Protein AF-0000000072983085 (afdb_homodimer)

Solvent-accessible surface area (backbone atoms only — not comparable to full-atom values): 19847 Å² total; per-residue (Å²): 108,73,58,55,52,55,49,52,49,50,49,48,48,63,62,63,59,64,80,66,42,64,87,65,42,64,92,56,74,28,42,63,71,56,48,40,48,57,44,31,69,60,35,35,87,72,68,44,51,78,71,50,70,68,54,53,51,49,36,33,74,73,62,67,30,71,72,56,60,93,67,23,35,45,55,69,41,50,52,51,51,45,52,46,48,61,43,47,69,52,43,54,68,70,60,49,41,49,46,50,54,57,46,37,62,96,38,59,64,60,58,42,49,33,52,50,45,50,50,46,54,49,51,45,51,49,51,47,48,53,50,51,53,48,46,54,50,25,64,73,38,72,79,45,71,63,56,56,42,49,51,44,52,51,34,47,47,48,18,35,50,27,47,55,50,39,52,50,51,46,53,44,54,51,50,50,50,51,55,57,66,70,96,107,73,60,56,51,54,49,49,50,51,49,48,50,62,62,63,60,64,78,67,41,63,88,66,42,63,91,56,72,29,43,64,71,55,49,40,47,57,45,32,68,59,36,36,86,71,69,46,50,79,71,51,72,69,54,54,51,50,35,33,72,72,61,68,30,71,72,57,60,94,66,24,34,45,53,69,42,50,51,50,49,44,54,47,47,62,43,46,66,53,42,55,69,69,58,48,42,51,46,51,53,57,45,37,63,96,36,59,64,61,56,41,49,33,50,49,47,51,50,45,52,48,51,46,51,51,52,47,50,54,50,50,52,47,46,54,51,26,67,75,40,72,76,45,72,62,57,57,42,49,51,43,52,52,34,48,46,47,19,34,50,27,46,54,51,38,53,51,52,46,52,45,54,52,52,51,51,54,58,58,68,73,102

Secondary structure (DSSP, 8-state):
-HHHHHHHHHHHHHHHS----GGGS-SS-EEHHHHHHHHHHHHGGGTS----HHHHHHHHHTTSSPPPBTTEE-HHHHHHHHHHHHHTTTS-HHHHHHHHHHHHTTS-HHHHHHHHHHHHHHHHHHHHHHHHHHHHHHHHS---HHHHHHHHHHHHHHHHHHHHHHHHHHHHHHHHHHHHH--/-HHHHHHHHHHHHHHHS----GGGS--S-EEHHHHHHHHHHHHGGGTS----HHHHHHHHHTTSSPPPBTTEE-HHHHHHHHHHHHHTTTS-HHHHHHHHHHHHTTS-HHHHHHHHHHHHHHHHHHHHHHHHHHHHHHHHS---HHHHHHHHHHHHHHHHHHHHHHHHHHHHHHHHHHHHHT-

Radius of gyration: 21.8 Å; Cα contacts (8 Å, |Δi|>4): 352; chains: 2; bounding box: 66×64×54 Å

Organism: Lacticaseibacillus paracasei (strain ATCC 334 / BCRC 17002 / CCUG 31169 / CIP 107868 / KCTC 3260 / NRRL B-441) (NCBI:txid321967)

Foldseek 3Di:
DVVLVVVLVLLVCQLVLPDDALVRDPQDWAALVRLQVVLCVRVVVNPLDGDDPVNLVVCCVVPLAPDDDVRTDHSLRSLSVNQCSNCVVQDDSVLSSLVLVVLPVVHDSSRSSNVVSVVSSVVSVVVSVVSVVVVVVCVVPPVDPVVVVVVVVVVVVCSVVVSVVSSVVSVVVVVVVVVVVVD/DVVLVVVLVLLVCQLVLQDDALVRDPQDWAALVRLQVVLCVRCVVNPLDGDDSVNLVVCCVVPLAPDDDVRTDHSLRSLSVNQCSNCVVQDDSVLSSLVLVVLPVVHDSSRSSNVVSVVSSVVSVVVSVVSVVVVVVCVVPPVDPVVVVVVVVVVVVCSVVVSVVSSVVSVVVVVVVVVVVVD

Nearest PDB structures (foldseek):
  3g6b-assembly1_B  TM=2.170E-01  e=6.595E+00  Thermotoga maritima
  3g67-assembly1_A  TM=1.951E-01  e=8.990E+00  Thermotoga maritima
  3g6b-assembly1_B  TM=2.168E-01  e=5.957E+00  Thermotoga maritima
  3g67-assembly1_A  TM=1.951E-01  e=9.539E+00  Thermotoga maritima

InterPro domains:
  IPR014975 Protein of unknown function DUF1836 [PF08876] (20-116)
  IPR014975 Protein of unknown function DUF1836 [PTHR40056] (11-129)

Sequence (366 aa):
MADNEQFADYLGQLQEAQFPRWTDLPQFDLYMDQGIQYVNDIVTPLGFGEITSTMVNNYVKKGVIKAPLKKKYRPEQLANILVIAMLKPVFALDAIAAGIQFSLANRPVAQAYDAFILTFSSAIEQANSDFSDGLTISRVNKPDMTTTQHAIVTMAINAVLQKLLVEKMIDLAADDSEKKGKKMADNEQFADYLGQLQEAQFPRWTDLPQFDLYMDQGIQYVNDIVTPLGFGEITSTMVNNYVKKGVIKAPLKKKYRPEQLANILVIAMLKPVFALDAIAAGIQFSLANRPVAQAYDAFILTFSSAIEQANSDFSDGLTISRVNKPDMTTTQHAIVTMAINAVLQKLLVEKMIDLAADDSEKKGKK

pLDDT: mean 88.21, std 13.4, range [41.59, 98.25]

Structure (mmCIF, N/CA/C/O backbone):
data_AF-0000000072983085-model_v1
#
loop_
_entity.id
_entity.type
_entity.pdbx_description
1 polymer 'BS_ykrK family protein'
#
loop_
_atom_site.group_PDB
_atom_site.id
_atom_site.type_symbol
_atom_site.label_atom_id
_atom_site.label_alt_id
_atom_site.label_comp_id
_atom_site.label_asym_id
_atom_site.label_entity_id
_atom_site.label_seq_id
_atom_site.pdbx_PDB_ins_code
_atom_site.Cartn_x
_atom_site.Cartn_y
_atom_site.Cartn_z
_atom_site.occupancy
_atom_site.B_iso_or_equiv
_atom_site.auth_seq_id
_atom_site.auth_comp_id
_atom_site.auth_asym_id
_atom_site.auth_atom_id
_atom_site.pdbx_PDB_model_num
ATOM 1 N N . MET A 1 1 ? 24.391 -8.836 3.402 1 49.69 1 MET A N 1
ATOM 2 C CA . MET A 1 1 ? 24.875 -7.906 4.41 1 49.69 1 MET A CA 1
ATOM 3 C C . MET A 1 1 ? 24.688 -6.461 3.953 1 49.69 1 MET A C 1
ATOM 5 O O . MET A 1 1 ? 24.062 -5.664 4.648 1 49.69 1 MET A O 1
ATOM 9 N N . ALA A 1 2 ? 25.328 -6.254 2.682 1 47.44 2 ALA A N 1
ATOM 10 C CA . ALA A 1 2 ? 25.281 -4.883 2.18 1 47.44 2 ALA A CA 1
ATOM 11 C C . ALA A 1 2 ? 23.844 -4.414 1.959 1 47.44 2 ALA A C 1
ATOM 13 O O . ALA A 1 2 ? 23.5 -3.281 2.293 1 47.44 2 ALA A O 1
ATOM 14 N N . ASP A 1 3 ? 22.922 -5.391 1.695 1 66.12 3 ASP A N 1
ATOM 15 C CA . ASP A 1 3 ? 21.531 -5.09 1.4 1 66.12 3 ASP A CA 1
ATOM 16 C C . ASP A 1 3 ? 20.766 -4.742 2.674 1 66.12 3 ASP A C 1
ATOM 18 O O . ASP A 1 3 ? 19.969 -3.801 2.688 1 66.12 3 ASP A O 1
ATOM 22 N N . ASN A 1 4 ? 21.281 -5.223 3.744 1 74.94 4 ASN A N 1
ATOM 23 C CA . ASN A 1 4 ? 20.625 -4.961 5.02 1 74.94 4 ASN A CA 1
ATOM 24 C C . ASN A 1 4 ? 20.984 -3.584 5.566 1 74.94 4 ASN A C 1
ATOM 26 O O . ASN A 1 4 ? 20.125 -2.895 6.137 1 74.94 4 ASN A O 1
ATOM 30 N N . GLU A 1 5 ? 22.266 -3.246 5.293 1 77.56 5 GLU A N 1
ATOM 31 C CA . GLU A 1 5 ? 22.719 -1.94 5.77 1 77.56 5 GLU A CA 1
ATOM 32 C C . GLU A 1 5 ? 22.031 -0.809 5.008 1 77.56 5 GLU A C 1
ATOM 34 O O . GLU A 1 5 ? 21.641 0.195 5.602 1 77.56 5 GLU A O 1
ATOM 39 N N . GLN A 1 6 ? 21.922 -1.026 3.75 1 83.56 6 GLN A N 1
ATOM 40 C CA . GLN A 1 6 ? 21.297 -0.006 2.92 1 83.56 6 GLN A CA 1
ATOM 41 C C . GLN A 1 6 ? 19.812 0.145 3.266 1 83.56 6 GLN A C 1
ATOM 43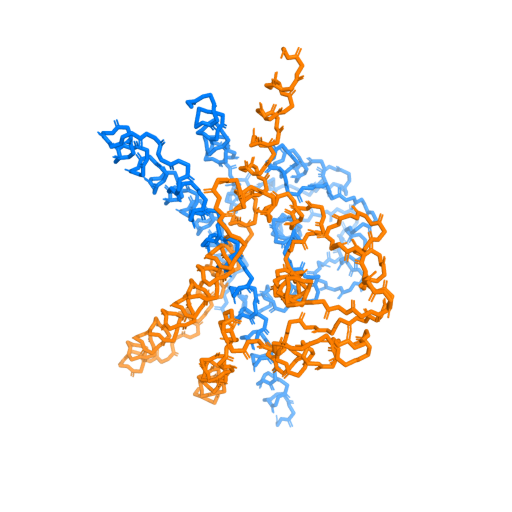 O O . GLN A 1 6 ? 19.281 1.255 3.244 1 83.56 6 GLN A O 1
ATOM 48 N N . PHE A 1 7 ? 19.25 -0.943 3.543 1 85.88 7 PHE A N 1
ATOM 49 C CA . PHE A 1 7 ? 17.844 -0.883 3.932 1 85.88 7 PHE A CA 1
ATOM 50 C C . PHE A 1 7 ? 17.688 -0.218 5.293 1 85.88 7 PHE A C 1
ATOM 52 O O . PHE A 1 7 ? 16.766 0.577 5.5 1 85.88 7 PHE A O 1
ATOM 59 N N . ALA A 1 8 ? 18.609 -0.486 6.18 1 84.75 8 ALA A N 1
ATOM 60 C CA . ALA A 1 8 ? 18.609 0.155 7.492 1 84.75 8 ALA A CA 1
ATOM 61 C C . ALA A 1 8 ? 18.797 1.665 7.363 1 84.75 8 ALA A C 1
ATOM 63 O O . ALA A 1 8 ? 18.172 2.436 8.094 1 84.75 8 ALA A O 1
ATOM 64 N N . ASP A 1 9 ? 19.594 2.014 6.484 1 88.06 9 ASP A N 1
ATOM 65 C CA . ASP A 1 9 ? 19.812 3.434 6.215 1 88.06 9 ASP A CA 1
ATOM 66 C C . ASP A 1 9 ? 18.531 4.098 5.723 1 88.06 9 ASP A C 1
ATOM 68 O O . ASP A 1 9 ? 18.234 5.23 6.098 1 88.06 9 ASP A O 1
ATOM 72 N N . TYR A 1 10 ? 17.859 3.408 4.898 1 90.06 10 TYR A N 1
ATOM 73 C CA . TYR A 1 10 ? 16.594 3.932 4.379 1 90.06 10 TYR A CA 1
ATOM 74 C C . TYR A 1 10 ? 15.586 4.113 5.504 1 90.06 10 TYR A C 1
ATOM 76 O O . TYR A 1 10 ? 14.914 5.145 5.582 1 90.06 10 TYR A O 1
ATOM 84 N N . LEU A 1 11 ? 15.469 3.176 6.324 1 89 11 LEU A N 1
ATOM 85 C CA . LEU A 1 11 ? 14.562 3.264 7.469 1 89 11 LEU A CA 1
ATOM 86 C C . LEU A 1 11 ? 14.969 4.41 8.391 1 89 11 LEU A C 1
ATOM 88 O O . LEU A 1 11 ? 14.109 5.098 8.945 1 89 11 LEU A O 1
ATOM 92 N N . GLY A 1 12 ? 16.234 4.629 8.531 1 89.62 12 GLY A N 1
ATOM 93 C CA . GLY A 1 12 ? 16.75 5.754 9.297 1 89.62 12 GLY A CA 1
ATOM 94 C C . GLY A 1 12 ? 16.375 7.102 8.703 1 89.62 12 GLY A C 1
ATOM 95 O O . GLY A 1 12 ? 16 8.023 9.438 1 89.62 12 GLY A O 1
ATOM 96 N N . GLN A 1 13 ? 16.438 7.152 7.461 1 90.12 13 GLN A N 1
ATOM 97 C CA . GLN A 1 13 ? 16.047 8.375 6.766 1 90.12 13 GLN A CA 1
ATOM 98 C C . GLN A 1 13 ? 14.578 8.68 6.977 1 90.12 13 GLN A C 1
ATOM 100 O O . GLN A 1 13 ? 14.203 9.836 7.195 1 90.12 13 GLN A O 1
ATOM 105 N N . LEU A 1 14 ? 13.781 7.648 6.883 1 91.56 14 LEU A N 1
ATOM 106 C CA . LEU A 1 14 ? 12.352 7.809 7.113 1 91.56 14 LEU A CA 1
ATOM 107 C C . LEU A 1 14 ? 12.078 8.312 8.523 1 91.56 14 LEU A C 1
ATOM 109 O O . LEU A 1 14 ? 11.258 9.211 8.719 1 91.56 14 LEU A O 1
ATOM 113 N N . GLN A 1 15 ? 12.781 7.781 9.375 1 89.06 15 GLN A N 1
ATOM 114 C CA . GLN A 1 15 ? 12.594 8.125 10.781 1 89.06 15 GLN A CA 1
ATOM 115 C C . GLN A 1 15 ? 13.078 9.539 11.078 1 89.06 15 GLN A C 1
ATOM 117 O O . GLN A 1 15 ? 12.484 10.258 11.883 1 89.06 15 GLN A O 1
ATOM 122 N N . GLU A 1 16 ? 14.047 9.961 10.406 1 88.12 16 GLU A N 1
ATOM 123 C CA . GLU A 1 16 ? 14.664 11.266 10.641 1 88.12 16 GLU A CA 1
ATOM 124 C C . GLU A 1 16 ? 13.906 12.367 9.906 1 88.12 16 GLU A C 1
ATOM 126 O O . GLU A 1 16 ? 14.07 13.555 10.211 1 88.12 16 GLU A O 1
ATOM 131 N N . ALA A 1 17 ? 13.195 12.055 8.797 1 85.56 17 ALA A N 1
ATOM 132 C CA . ALA A 1 17 ? 12.492 13.039 7.973 1 85.56 17 ALA A CA 1
ATOM 133 C C . ALA A 1 17 ? 11.531 13.867 8.82 1 85.56 17 ALA A C 1
ATOM 135 O O . ALA A 1 17 ? 11.203 15.008 8.461 1 85.56 17 ALA A O 1
ATOM 136 N N . GLN A 1 18 ? 11.531 13.992 10.023 1 81.19 18 GLN A N 1
ATOM 137 C CA . GLN A 1 18 ? 10.688 14.773 10.922 1 81.19 18 GLN A CA 1
ATOM 138 C C . GLN A 1 18 ? 9.453 15.305 10.195 1 81.19 18 GLN A C 1
ATOM 140 O O . GLN A 1 18 ? 9.492 16.391 9.625 1 81.19 18 GLN A O 1
ATOM 145 N N . PHE A 1 19 ? 8.352 14.688 9.992 1 93.81 19 PHE A N 1
ATOM 146 C CA . PHE A 1 19 ? 7.074 15.18 9.477 1 93.81 19 PHE A CA 1
ATOM 147 C C . PHE A 1 1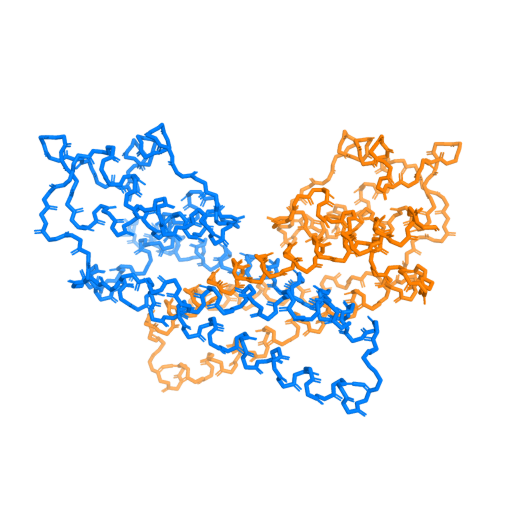9 ? 6.492 16.234 10.406 1 93.81 19 PHE A C 1
ATOM 149 O O . PHE A 1 19 ? 6.359 16.016 11.609 1 93.81 19 PHE A O 1
ATOM 156 N N . PRO A 1 20 ? 6.168 17.375 9.812 1 96.62 20 PRO A N 1
ATOM 157 C CA . PRO A 1 20 ? 5.75 18.5 10.656 1 96.62 20 PRO A CA 1
ATOM 158 C C . PRO A 1 20 ? 4.367 18.297 11.266 1 96.62 20 PRO A C 1
ATOM 160 O O . PRO A 1 20 ? 3.43 17.906 10.57 1 96.62 20 PRO A O 1
ATOM 163 N N . ARG A 1 21 ? 4.324 18.562 12.547 1 96.62 21 ARG A N 1
ATOM 164 C CA . ARG A 1 21 ? 3.01 18.688 13.164 1 96.62 21 ARG A CA 1
ATOM 165 C C . ARG A 1 21 ? 2.361 20.016 12.797 1 96.62 21 ARG A C 1
ATOM 167 O O . ARG A 1 21 ? 2.967 20.844 12.102 1 96.62 21 ARG A O 1
ATOM 174 N N . TRP A 1 22 ? 1.15 20.172 13.266 1 97.44 22 TRP A N 1
ATOM 175 C CA . TRP A 1 22 ? 0.381 21.359 12.906 1 97.44 22 TRP A CA 1
ATOM 176 C C . TRP A 1 22 ? 1.143 22.625 13.258 1 97.44 22 TRP A C 1
ATOM 178 O O . TRP A 1 22 ? 1.272 23.531 12.422 1 97.44 22 TRP A O 1
ATOM 188 N N . THR A 1 23 ? 1.727 22.641 14.43 1 96.44 23 THR A N 1
ATOM 189 C CA . THR A 1 23 ? 2.396 23.828 14.945 1 96.44 23 THR A CA 1
ATOM 190 C C . THR A 1 23 ? 3.752 24.016 14.266 1 96.44 23 THR A C 1
ATOM 192 O O . THR A 1 23 ? 4.355 25.094 14.367 1 96.44 23 THR A O 1
ATOM 195 N N . ASP A 1 24 ? 4.258 22.969 13.602 1 96.44 24 ASP A N 1
ATOM 196 C CA . ASP A 1 24 ? 5.547 23.031 12.922 1 96.44 24 ASP A CA 1
ATOM 197 C C . ASP A 1 24 ? 5.391 23.547 11.492 1 96.44 24 ASP A C 1
ATOM 199 O O . ASP A 1 24 ? 6.379 23.891 10.844 1 96.44 24 ASP A O 1
ATOM 203 N N . LEU A 1 25 ? 4.145 23.578 11.008 1 96.75 25 LEU A N 1
ATOM 204 C CA . LEU A 1 25 ? 3.895 24.094 9.672 1 96.75 25 LEU A CA 1
ATOM 205 C C . LEU A 1 25 ? 4.129 25.609 9.633 1 96.75 25 LEU A C 1
ATOM 207 O O . LEU A 1 25 ? 3.984 26.297 10.648 1 96.75 25 LEU A O 1
ATOM 211 N N . PRO A 1 26 ? 4.5 26.078 8.391 1 95 26 PRO A N 1
ATOM 212 C CA . PRO A 1 26 ? 4.555 27.531 8.266 1 95 26 PRO A CA 1
ATOM 213 C C . PRO A 1 26 ? 3.258 28.203 8.703 1 95 26 PRO A C 1
ATOM 215 O O . PRO A 1 26 ? 2.186 27.891 8.18 1 95 26 PRO A O 1
ATOM 218 N N . GLN A 1 27 ? 3.352 29.109 9.656 1 92.75 27 GLN A N 1
ATOM 219 C CA . GLN A 1 27 ? 2.172 29.766 10.211 1 92.75 27 GLN A CA 1
ATOM 220 C C . GLN A 1 27 ? 1.869 31.078 9.477 1 92.75 27 GLN A C 1
ATOM 222 O O . GLN A 1 27 ? 1.262 31.984 10.047 1 92.75 27 GLN A O 1
ATOM 227 N N . PHE A 1 28 ? 2.402 31.234 8.289 1 92.38 28 PHE A N 1
ATOM 228 C CA . PHE A 1 28 ? 2.119 32.344 7.398 1 92.38 28 PHE A CA 1
ATOM 229 C C . PHE A 1 28 ? 1.706 31.859 6.02 1 92.38 28 PHE A C 1
ATOM 231 O O . PHE A 1 28 ? 1.976 30.703 5.668 1 92.38 28 PHE A O 1
ATOM 238 N N . ASP A 1 29 ? 1.008 32.719 5.277 1 93.25 29 ASP A N 1
ATOM 239 C CA . ASP A 1 29 ? 0.492 32.344 3.963 1 93.25 29 ASP A CA 1
ATOM 240 C C . ASP A 1 29 ? 1.628 32.156 2.959 1 93.25 29 ASP A C 1
ATOM 242 O O . ASP A 1 29 ? 2.596 32.938 2.963 1 93.25 29 ASP A O 1
ATOM 246 N N . LEU A 1 30 ? 1.536 31.062 2.184 1 96.25 30 LEU A N 1
ATOM 247 C CA . LEU A 1 30 ? 2.559 30.766 1.188 1 96.25 30 LEU A CA 1
ATOM 248 C C . LEU A 1 30 ? 1.981 30.828 -0.221 1 96.25 30 LEU A C 1
ATOM 250 O O . LEU A 1 30 ? 0.822 30.469 -0.441 1 96.25 30 LEU A O 1
ATOM 254 N N . TYR A 1 31 ? 2.816 31.266 -1.114 1 96.19 31 TYR A N 1
ATOM 255 C CA . TYR A 1 31 ? 2.463 31.109 -2.52 1 96.19 31 TYR A CA 1
ATOM 256 C C . TYR A 1 31 ? 2.57 29.641 -2.951 1 96.19 31 TYR A C 1
ATOM 258 O O . TYR A 1 31 ? 3.23 28.844 -2.287 1 96.19 31 TYR A O 1
ATOM 266 N N . MET A 1 32 ? 1.958 29.344 -4.035 1 94.94 32 MET A N 1
ATOM 267 C CA . MET A 1 32 ? 1.858 27.969 -4.512 1 94.94 32 MET A CA 1
ATOM 268 C C . MET A 1 32 ? 3.238 27.344 -4.629 1 94.94 32 MET A C 1
ATOM 270 O O . MET A 1 32 ? 3.465 26.234 -4.117 1 94.94 32 MET A O 1
ATOM 274 N N . ASP A 1 33 ? 4.16 28.047 -5.281 1 96.44 33 ASP A N 1
ATOM 275 C CA . ASP A 1 33 ? 5.488 27.5 -5.523 1 96.44 33 ASP A CA 1
ATOM 276 C C . ASP A 1 33 ? 6.234 27.266 -4.211 1 96.44 33 ASP A C 1
ATOM 278 O O . ASP A 1 33 ? 6.988 26.297 -4.082 1 96.44 33 ASP A O 1
ATOM 282 N N . GLN A 1 34 ? 5.984 28.109 -3.256 1 97 34 GLN A N 1
ATOM 283 C CA . GLN A 1 34 ? 6.609 27.969 -1.943 1 97 34 GLN A CA 1
ATOM 284 C C . GLN A 1 34 ? 6.051 26.766 -1.188 1 97 34 GLN A C 1
ATOM 286 O O . GLN A 1 34 ? 6.805 26.031 -0.552 1 97 34 GLN A O 1
ATOM 291 N N . GLY A 1 35 ? 4.73 26.656 -1.238 1 96.69 35 GLY A N 1
ATOM 292 C CA . GLY A 1 35 ? 4.094 25.516 -0.602 1 96.69 35 GLY A CA 1
ATOM 293 C C . GLY A 1 35 ? 4.516 24.188 -1.206 1 96.69 35 GLY A C 1
ATOM 294 O O . GLY A 1 35 ? 4.82 23.234 -0.48 1 96.69 35 GLY A O 1
ATOM 295 N N . ILE A 1 36 ? 4.605 24.141 -2.459 1 97.25 36 ILE A N 1
ATOM 296 C CA . ILE A 1 36 ? 4.992 22.938 -3.195 1 97.25 36 ILE A CA 1
ATOM 297 C C . ILE A 1 36 ? 6.438 22.578 -2.871 1 97.25 36 ILE A C 1
ATOM 299 O O . ILE A 1 36 ? 6.758 21.406 -2.652 1 97.25 36 ILE A O 1
ATOM 303 N N . GLN A 1 37 ? 7.246 23.562 -2.887 1 97.5 37 GLN A N 1
ATOM 304 C CA . GLN A 1 37 ? 8.641 23.328 -2.539 1 97.5 37 GLN A CA 1
ATOM 305 C C . GLN A 1 37 ? 8.773 22.781 -1.12 1 97.5 37 GLN A C 1
ATOM 307 O O . GLN A 1 37 ? 9.539 21.844 -0.877 1 97.5 37 GLN A O 1
ATOM 312 N N . TYR A 1 38 ? 8.094 23.406 -0.227 1 97.12 38 TYR A N 1
ATOM 313 C CA . TYR A 1 38 ? 8.086 22.969 1.162 1 97.12 38 TYR A CA 1
ATOM 314 C C . TYR A 1 38 ? 7.719 21.484 1.262 1 97.12 38 TYR A C 1
ATOM 316 O O . TYR A 1 38 ? 8.422 20.703 1.91 1 97.12 38 TYR A O 1
ATOM 324 N N . VAL A 1 39 ? 6.672 21.078 0.624 1 97.31 39 VAL A N 1
ATOM 325 C CA . VAL A 1 39 ? 6.16 19.703 0.672 1 97.31 39 VAL A CA 1
ATOM 326 C C . VAL A 1 39 ? 7.141 18.766 -0.02 1 97.31 39 VAL A C 1
ATOM 328 O O . VAL A 1 39 ? 7.473 17.703 0.516 1 97.31 39 VAL A O 1
ATOM 331 N N . ASN A 1 40 ? 7.625 19.188 -1.152 1 97.69 40 ASN A N 1
ATOM 332 C CA . ASN A 1 40 ? 8.539 18.344 -1.92 1 97.69 40 ASN A CA 1
ATOM 333 C C . ASN A 1 40 ? 9.852 18.109 -1.18 1 97.69 40 ASN A C 1
ATOM 335 O O . ASN A 1 40 ? 10.461 17.047 -1.29 1 97.69 40 ASN A O 1
ATOM 339 N N . ASP A 1 41 ? 10.305 19.094 -0.45 1 96.31 41 ASP A N 1
ATOM 340 C CA . ASP A 1 41 ? 11.516 18.938 0.348 1 96.31 41 ASP A CA 1
ATOM 341 C C . ASP A 1 41 ? 11.367 17.812 1.373 1 96.31 41 ASP A C 1
ATOM 343 O O . ASP A 1 41 ? 12.352 17.203 1.771 1 96.31 41 ASP A O 1
ATOM 347 N N . ILE A 1 42 ? 10.188 17.547 1.741 1 95.12 42 ILE A N 1
ATOM 348 C CA . ILE A 1 42 ? 9.914 16.547 2.758 1 95.12 42 ILE A CA 1
ATOM 349 C C . ILE A 1 42 ? 9.719 15.18 2.094 1 95.12 42 ILE A C 1
ATOM 351 O O . ILE A 1 42 ? 10.375 14.203 2.467 1 95.12 42 ILE A O 1
ATOM 355 N N . VAL A 1 43 ? 8.922 15.117 1.045 1 96.31 43 VAL A N 1
ATOM 356 C CA . VAL A 1 43 ? 8.406 13.82 0.61 1 96.31 43 VAL A CA 1
ATOM 357 C C . VAL A 1 43 ? 9.297 13.258 -0.501 1 96.31 43 VAL A C 1
ATOM 359 O O . VAL A 1 43 ? 9.438 12.039 -0.635 1 96.31 43 VAL A O 1
ATOM 362 N N . THR A 1 44 ? 9.961 14.109 -1.307 1 95.69 44 THR A N 1
ATOM 363 C CA . THR A 1 44 ? 10.688 13.656 -2.486 1 95.69 44 THR A CA 1
ATOM 364 C C . THR A 1 44 ? 11.883 12.797 -2.084 1 95.69 44 THR A C 1
ATOM 366 O O . THR A 1 44 ? 12.078 11.703 -2.625 1 95.69 44 THR A O 1
ATOM 369 N N . PRO A 1 45 ? 12.688 13.188 -1.102 1 93.31 45 PRO A N 1
ATOM 370 C CA . PRO A 1 45 ? 13.844 12.375 -0.725 1 93.31 45 PRO A CA 1
ATOM 371 C C . PRO A 1 45 ? 13.445 11.016 -0.144 1 93.31 45 PRO A C 1
ATOM 373 O O . PRO A 1 45 ? 14.273 10.109 -0.071 1 93.31 45 PRO A O 1
ATOM 376 N N . LEU A 1 46 ? 12.211 10.914 0.263 1 93.12 46 LEU A N 1
ATOM 377 C CA . LEU A 1 46 ? 11.75 9.703 0.936 1 93.12 46 LEU A CA 1
ATOM 378 C C . LEU A 1 46 ? 11.07 8.758 -0.049 1 93.12 46 LEU A C 1
ATOM 380 O O . LEU A 1 46 ? 10.648 7.664 0.326 1 93.12 46 LEU A O 1
ATOM 384 N N . GLY A 1 47 ? 10.891 9.234 -1.285 1 92.5 47 GLY A N 1
ATOM 385 C CA . GLY A 1 47 ? 10.43 8.336 -2.332 1 92.5 47 GLY A CA 1
ATOM 386 C C . GLY A 1 47 ? 8.93 8.414 -2.561 1 92.5 47 GLY A C 1
ATOM 387 O O . GLY A 1 47 ? 8.352 7.531 -3.195 1 92.5 47 GLY A O 1
ATOM 388 N N . PHE A 1 48 ? 8.266 9.461 -2.029 1 95.75 48 PHE A N 1
ATOM 389 C CA . PHE A 1 48 ? 6.824 9.586 -2.189 1 95.75 48 PHE A CA 1
ATOM 390 C C . PHE A 1 48 ? 6.477 10.156 -3.559 1 95.75 48 PHE A C 1
ATOM 392 O O . PHE A 1 48 ? 5.312 10.156 -3.963 1 95.75 48 PHE A O 1
ATOM 399 N N . GLY A 1 49 ? 7.441 10.625 -4.293 1 94.5 49 GLY A N 1
ATOM 400 C CA . GLY A 1 49 ? 7.199 11.328 -5.539 1 94.5 49 GLY A CA 1
ATOM 401 C C . GLY A 1 49 ? 7.121 12.836 -5.367 1 94.5 49 GLY A C 1
ATOM 402 O O . GLY A 1 49 ? 7.168 13.344 -4.242 1 94.5 49 GLY A O 1
ATOM 403 N N . GLU A 1 50 ? 6.965 13.5 -6.48 1 96.56 50 GLU A N 1
ATOM 404 C CA . GLU A 1 50 ? 6.934 14.961 -6.488 1 96.56 50 GLU A CA 1
ATOM 405 C C . GLU A 1 50 ? 5.52 15.484 -6.73 1 96.56 50 GLU A C 1
ATOM 407 O O . GLU A 1 50 ? 4.762 14.898 -7.508 1 96.56 50 GLU A O 1
ATOM 412 N N . ILE A 1 51 ? 5.246 16.547 -6.047 1 97.12 51 ILE A N 1
ATOM 413 C CA . ILE A 1 51 ? 3.992 17.25 -6.273 1 97.12 51 ILE A CA 1
ATOM 414 C C . ILE A 1 51 ? 4.246 18.484 -7.156 1 97.12 51 ILE A C 1
ATOM 416 O O . ILE A 1 51 ? 5.23 19.188 -6.969 1 97.12 51 ILE A O 1
ATOM 420 N N . THR A 1 52 ? 3.342 18.703 -8.109 1 97.38 52 THR A N 1
ATOM 421 C CA . THR A 1 52 ? 3.504 19.828 -9.031 1 97.38 52 THR A CA 1
ATOM 422 C C . THR A 1 52 ? 2.363 20.828 -8.875 1 97.38 52 THR A C 1
ATOM 424 O O . THR A 1 52 ? 1.367 20.547 -8.211 1 97.38 52 THR A O 1
ATOM 427 N N . SER A 1 53 ? 2.604 21.969 -9.523 1 96.56 53 SER A N 1
ATOM 428 C CA . SER A 1 53 ? 1.583 23.016 -9.508 1 96.56 53 SER A CA 1
ATOM 429 C C . SER A 1 53 ? 0.305 22.547 -10.195 1 96.56 53 SER A C 1
ATOM 431 O O . SER A 1 53 ? -0.799 22.859 -9.742 1 96.56 53 SER A O 1
ATOM 433 N N . THR A 1 54 ? 0.51 21.781 -11.25 1 97 54 THR A N 1
ATOM 434 C CA . THR A 1 54 ? -0.632 21.25 -11.984 1 97 54 THR A CA 1
ATOM 435 C C . THR A 1 54 ? -1.458 20.312 -11.102 1 97 54 THR A C 1
ATOM 437 O O . THR A 1 54 ? -2.689 20.375 -11.102 1 97 54 THR A O 1
ATOM 440 N N . MET A 1 55 ? -0.806 19.531 -10.344 1 96.81 55 MET A N 1
ATOM 441 C CA . MET A 1 55 ? -1.493 18.609 -9.43 1 96.81 55 MET A CA 1
ATOM 442 C C . MET A 1 55 ? -2.289 19.391 -8.391 1 96.81 55 MET A C 1
ATOM 444 O O . MET A 1 55 ? -3.475 19.125 -8.18 1 96.81 55 MET A O 1
ATOM 448 N N . VAL A 1 56 ? -1.689 20.375 -7.746 1 97.19 56 VAL A N 1
ATOM 449 C CA . VAL A 1 56 ? -2.342 21.156 -6.695 1 97.19 56 VAL A CA 1
ATOM 450 C C . VAL A 1 56 ? -3.553 21.891 -7.27 1 97.19 56 VAL A C 1
ATOM 452 O O . VAL A 1 56 ? -4.605 21.953 -6.637 1 97.19 56 VAL A O 1
ATOM 455 N N . ASN A 1 57 ? -3.414 22.406 -8.484 1 95.75 57 ASN A N 1
ATOM 456 C CA . ASN A 1 57 ? -4.535 23.062 -9.148 1 95.75 57 ASN A CA 1
ATOM 457 C C . ASN A 1 57 ? -5.699 22.094 -9.352 1 95.75 57 ASN A C 1
ATOM 459 O O . ASN A 1 57 ? -6.859 22.469 -9.18 1 95.75 57 ASN A O 1
ATOM 463 N N . ASN A 1 58 ? -5.367 20.938 -9.703 1 95.88 58 ASN A N 1
ATOM 464 C CA . ASN A 1 58 ? -6.395 19.906 -9.875 1 95.88 58 ASN A CA 1
ATOM 465 C C . ASN A 1 58 ? -7.094 19.594 -8.555 1 95.88 58 ASN A C 1
ATOM 467 O O . ASN A 1 58 ? -8.305 19.375 -8.531 1 95.88 58 ASN A O 1
ATOM 471 N N . TYR A 1 59 ? -6.297 19.547 -7.484 1 95.81 59 TYR A N 1
ATOM 472 C CA . TYR A 1 59 ? -6.84 19.266 -6.16 1 95.81 59 TYR A CA 1
ATOM 473 C C . TYR A 1 59 ? -7.82 20.344 -5.734 1 95.81 59 TYR A C 1
ATOM 475 O O . TYR A 1 59 ? -8.844 20.062 -5.105 1 95.81 59 TYR A O 1
ATOM 483 N N . VAL A 1 60 ? -7.488 21.578 -6.078 1 95.94 60 VAL A N 1
ATOM 484 C CA . VAL A 1 60 ? -8.344 22.719 -5.762 1 95.94 60 VAL A CA 1
ATOM 485 C C . VAL A 1 60 ? -9.617 22.656 -6.598 1 95.94 60 VAL A C 1
ATOM 487 O O . VAL A 1 60 ? -10.719 22.812 -6.07 1 95.94 60 VAL A O 1
ATOM 490 N N . LYS A 1 61 ? -9.453 22.344 -7.855 1 95.38 61 LYS A N 1
ATOM 491 C CA . LYS A 1 61 ? -10.578 22.25 -8.781 1 95.38 61 LYS A CA 1
ATOM 492 C C . LYS A 1 61 ? -11.562 21.172 -8.344 1 95.38 61 LYS A C 1
ATOM 494 O O . LYS A 1 61 ? -12.781 21.328 -8.492 1 95.38 61 LYS A O 1
ATOM 499 N N . LYS A 1 62 ? -11.086 20.156 -7.777 1 94 62 LYS A N 1
ATOM 500 C CA . LYS A 1 62 ? -11.914 19.031 -7.363 1 94 62 LYS A CA 1
ATOM 501 C C . LYS A 1 62 ? -12.477 19.234 -5.961 1 94 62 LYS A C 1
ATOM 503 O O . LYS A 1 62 ? -13.211 18.391 -5.445 1 94 62 LYS A O 1
ATOM 508 N N . GLY A 1 63 ? -12 20.25 -5.285 1 92.94 63 GLY A N 1
ATOM 509 C CA . GLY A 1 63 ? -12.547 20.625 -3.99 1 92.94 63 GLY A CA 1
ATOM 510 C C . GLY A 1 63 ? -11.891 19.906 -2.832 1 92.94 63 GLY A C 1
ATOM 511 O O . GLY A 1 63 ? -12.375 19.953 -1.701 1 92.94 63 GLY A O 1
ATOM 512 N N . VAL A 1 64 ? -10.844 19.203 -3.088 1 93.38 64 VAL A N 1
ATOM 513 C CA . VAL A 1 64 ? -10.133 18.453 -2.047 1 93.38 64 VAL A CA 1
ATOM 514 C C . VAL A 1 64 ? -9.32 19.438 -1.188 1 93.38 64 VAL A C 1
ATOM 516 O O . VAL A 1 64 ? -9.172 19.219 0.019 1 93.38 64 VAL A O 1
ATOM 519 N N . ILE A 1 65 ? -8.805 20.422 -1.8 1 95.06 65 ILE A N 1
ATOM 520 C CA . ILE A 1 65 ? -8.109 21.516 -1.146 1 95.06 65 ILE A CA 1
ATOM 521 C C . ILE A 1 65 ? -8.875 22.812 -1.366 1 95.06 65 ILE A C 1
ATOM 523 O O . ILE A 1 65 ? -9.336 23.094 -2.477 1 95.06 65 ILE A O 1
ATOM 527 N N . LYS A 1 66 ? -9.031 23.531 -0.337 1 93.69 66 LYS A N 1
ATOM 528 C CA . LYS A 1 66 ? -9.703 24.828 -0.461 1 93.69 66 LYS A CA 1
ATOM 529 C C . LYS A 1 66 ? -8.906 25.781 -1.342 1 93.69 66 LYS A C 1
ATOM 531 O O . LYS A 1 66 ? -7.676 25.797 -1.289 1 93.69 66 LYS A O 1
ATOM 536 N N . ALA A 1 67 ? -9.625 26.547 -2.047 1 94.12 67 ALA A N 1
ATOM 537 C CA . ALA A 1 67 ? -8.984 27.531 -2.926 1 94.12 67 ALA A CA 1
ATOM 538 C C . ALA A 1 67 ? -8.141 28.516 -2.125 1 94.12 67 ALA A C 1
ATOM 540 O O . ALA A 1 67 ? -8.492 28.875 -1.001 1 94.12 67 ALA A O 1
ATOM 541 N N . PRO A 1 68 ? -7.02 28.859 -2.746 1 93.75 68 PRO A N 1
ATOM 542 C CA . PRO A 1 68 ? -6.207 29.859 -2.068 1 93.75 68 PRO A CA 1
ATOM 543 C C . PRO A 1 68 ? -6.91 31.219 -1.959 1 93.75 68 PRO A C 1
ATOM 545 O O . PRO A 1 68 ? -7.832 31.5 -2.729 1 93.75 68 PRO A O 1
ATOM 548 N N . LEU A 1 69 ? -6.57 31.969 -0.919 1 92.19 69 LEU A N 1
ATOM 549 C CA . LEU A 1 69 ? -7.02 33.344 -0.75 1 92.19 69 LEU A CA 1
ATOM 550 C C . LEU A 1 69 ? -5.984 34.344 -1.294 1 92.19 69 LEU A C 1
ATOM 552 O O . LEU A 1 69 ? -4.859 34.406 -0.793 1 92.19 69 LEU A O 1
ATOM 556 N N . LYS A 1 70 ? -6.312 35.125 -2.221 1 92.81 70 LYS A N 1
ATOM 557 C CA . LYS A 1 70 ? -5.379 36.062 -2.859 1 92.81 70 LYS A CA 1
ATOM 558 C C . LYS A 1 70 ? -4.094 35.344 -3.273 1 92.81 70 LYS A C 1
ATOM 560 O O . LYS A 1 70 ? -2.994 35.781 -2.949 1 92.81 70 LYS A O 1
ATOM 565 N N . LYS A 1 71 ? -4.18 34.125 -3.779 1 91.56 71 LYS A N 1
ATOM 566 C CA . LYS A 1 71 ? -3.113 33.312 -4.352 1 91.56 71 LYS A CA 1
ATOM 567 C C . LYS A 1 71 ? -2.211 32.719 -3.26 1 91.56 71 LYS A C 1
ATOM 569 O O . LYS A 1 71 ? -1.127 32.219 -3.547 1 91.56 71 LYS A O 1
ATOM 574 N N . LYS A 1 72 ? -2.725 32.781 -2.066 1 95.25 72 LYS A N 1
ATOM 575 C CA . LYS A 1 72 ? -1.899 32.281 -0.96 1 95.25 72 LYS A CA 1
ATOM 576 C C . LYS A 1 72 ? -2.564 31.109 -0.251 1 95.25 72 LYS A C 1
ATOM 578 O O . LYS A 1 72 ? -3.785 31.094 -0.078 1 95.25 72 LYS A O 1
ATOM 583 N N . TYR A 1 73 ? -1.757 30.203 0.161 1 95.31 73 TYR A N 1
ATOM 584 C CA . TYR A 1 73 ? -2.199 28.984 0.818 1 95.31 73 TYR A CA 1
ATOM 585 C C . TYR A 1 73 ? -1.938 29.047 2.318 1 95.31 73 TYR A C 1
ATOM 587 O O . TYR A 1 73 ? -0.818 29.328 2.748 1 95.31 73 TYR A O 1
ATOM 595 N N . ARG A 1 74 ? -3.023 28.734 3.049 1 94.5 74 ARG A N 1
ATOM 596 C CA . ARG A 1 74 ? -2.953 28.734 4.508 1 94.5 74 ARG A CA 1
ATOM 597 C C . ARG A 1 74 ? -2.484 27.375 5.027 1 94.5 74 ARG A C 1
ATOM 599 O O . ARG A 1 74 ? -2.359 26.422 4.258 1 94.5 74 ARG A O 1
ATOM 606 N N . PRO A 1 75 ? -2.213 27.281 6.316 1 94.81 75 PRO A N 1
ATOM 607 C CA . PRO A 1 75 ? -1.71 26.016 6.883 1 94.81 75 PRO A CA 1
ATOM 608 C C . PRO A 1 75 ? -2.637 24.844 6.617 1 94.81 75 PRO A C 1
ATOM 610 O O . PRO A 1 75 ? -2.17 23.719 6.414 1 94.81 75 PRO A O 1
ATOM 613 N N . GLU A 1 76 ? -3.881 25.094 6.582 1 94.5 76 GLU A N 1
ATOM 614 C CA . GLU A 1 76 ? -4.832 24.016 6.336 1 94.5 76 GLU A CA 1
ATOM 615 C C . GLU A 1 76 ? -4.637 23.422 4.945 1 94.5 76 GLU A C 1
ATOM 617 O O . GLU A 1 76 ? -4.652 22.188 4.785 1 94.5 76 GLU A O 1
ATOM 622 N N . GLN A 1 77 ? -4.438 24.297 3.98 1 95.94 77 GLN A N 1
ATOM 623 C CA . GLN A 1 77 ? -4.199 23.828 2.619 1 95.94 77 GLN A CA 1
ATOM 624 C C . GLN A 1 77 ? -2.873 23.078 2.518 1 95.94 77 GLN A C 1
ATOM 626 O O . GLN A 1 77 ? -2.787 22.031 1.866 1 95.94 77 GLN A O 1
ATOM 631 N N . LEU A 1 78 ? -1.909 23.609 3.186 1 96.31 78 LEU A N 1
ATOM 632 C CA . LEU A 1 78 ? -0.587 23 3.178 1 96.31 78 LEU A CA 1
ATOM 633 C C . LEU A 1 78 ? -0.631 21.609 3.807 1 96.31 78 LEU A C 1
ATOM 635 O O . LEU A 1 78 ? -0.024 20.672 3.287 1 96.31 78 LEU A O 1
ATOM 639 N N . ALA A 1 79 ? -1.302 21.5 4.898 1 96.81 79 ALA A N 1
ATOM 640 C CA . ALA A 1 79 ? -1.489 20.219 5.566 1 96.81 79 ALA A CA 1
ATOM 641 C C . ALA A 1 79 ? -2.137 19.203 4.625 1 96.81 79 ALA A C 1
ATOM 643 O O . ALA A 1 79 ? -1.688 18.062 4.535 1 96.81 79 ALA A O 1
ATOM 644 N N . ASN A 1 80 ? -3.152 19.625 3.945 1 96.69 80 ASN A N 1
ATOM 645 C CA . ASN A 1 80 ? -3.854 18.75 3.016 1 96.69 80 ASN A CA 1
ATOM 646 C C . ASN A 1 80 ? -2.945 18.297 1.873 1 96.69 80 ASN A C 1
ATOM 648 O O . ASN A 1 80 ? -2.969 17.141 1.475 1 96.69 80 ASN A O 1
ATOM 652 N N . ILE A 1 81 ? -2.186 19.25 1.383 1 97.25 81 ILE A N 1
ATOM 653 C CA . ILE A 1 81 ? -1.263 18.922 0.302 1 97.25 81 ILE A CA 1
ATOM 654 C C . ILE A 1 81 ? -0.267 17.875 0.774 1 97.25 81 ILE A C 1
ATOM 656 O O . ILE A 1 81 ? 0.006 16.906 0.059 1 97.25 81 ILE A O 1
ATOM 660 N N . LEU A 1 82 ? 0.265 18.047 1.931 1 97.62 82 LEU A N 1
ATOM 661 C CA . LEU A 1 82 ? 1.245 17.109 2.471 1 97.62 82 LEU A CA 1
ATOM 662 C C . LEU A 1 82 ? 0.63 15.727 2.664 1 97.62 82 LEU A C 1
ATOM 664 O O . LEU A 1 82 ? 1.231 14.719 2.291 1 97.62 82 LEU A O 1
ATOM 668 N N . VAL A 1 83 ? -0.589 15.664 3.178 1 97.94 83 VAL A N 1
ATOM 669 C CA . VAL A 1 83 ? -1.279 14.398 3.395 1 97.94 83 VAL A CA 1
ATOM 670 C C . VAL A 1 83 ? -1.519 13.711 2.055 1 97.94 83 VAL A C 1
ATOM 672 O O . VAL A 1 83 ? -1.279 12.508 1.919 1 97.94 83 VAL A O 1
ATOM 675 N N . ILE A 1 84 ? -1.957 14.469 1.104 1 98.06 84 ILE A N 1
ATOM 676 C CA . ILE A 1 84 ? -2.195 13.93 -0.229 1 98.06 84 ILE A CA 1
ATOM 677 C C . ILE A 1 84 ? -0.892 13.383 -0.805 1 98.06 84 ILE A C 1
ATOM 679 O O . ILE A 1 84 ? -0.855 12.258 -1.319 1 98.06 84 ILE A O 1
ATOM 683 N N . ALA A 1 85 ? 0.161 14.148 -0.656 1 97.69 85 ALA A N 1
ATOM 684 C CA . ALA A 1 85 ? 1.467 13.75 -1.171 1 97.69 85 ALA A CA 1
ATOM 685 C C . ALA A 1 85 ? 1.922 12.43 -0.543 1 97.69 85 ALA A C 1
ATOM 687 O O . ALA A 1 85 ? 2.514 11.586 -1.218 1 97.69 85 ALA A O 1
ATOM 688 N N . MET A 1 86 ? 1.629 12.25 0.638 1 97.5 86 MET A N 1
ATOM 689 C CA . MET A 1 86 ? 2.084 11.078 1.383 1 97.5 86 MET A CA 1
ATOM 690 C C . MET A 1 86 ? 1.241 9.859 1.043 1 97.5 86 MET A C 1
ATOM 692 O O . MET A 1 86 ? 1.735 8.727 1.076 1 97.5 86 MET A O 1
ATOM 696 N N . LEU A 1 87 ? 0.021 10.055 0.679 1 98.25 87 LEU A N 1
ATOM 697 C CA . LEU A 1 87 ? -0.887 8.938 0.459 1 98.25 87 LEU A CA 1
ATOM 698 C C . LEU A 1 87 ? -0.975 8.586 -1.024 1 98.25 87 LEU A C 1
ATOM 700 O O . LEU A 1 87 ? -1.376 7.48 -1.385 1 98.25 87 LEU A O 1
ATOM 704 N N . LYS A 1 88 ? -0.535 9.43 -1.855 1 97.12 88 LYS A N 1
ATOM 705 C CA . LYS A 1 88 ? -0.776 9.352 -3.293 1 97.12 88 LYS A CA 1
ATOM 706 C C . LYS A 1 88 ? -0.064 8.156 -3.91 1 97.12 88 LYS A C 1
ATOM 708 O O . LYS A 1 88 ? -0.479 7.648 -4.957 1 97.12 88 LYS A O 1
ATOM 713 N N . PRO A 1 89 ? 1.035 7.676 -3.336 1 97.06 89 PRO A N 1
ATOM 714 C CA . PRO A 1 89 ? 1.663 6.492 -3.924 1 97.06 89 PRO A CA 1
ATOM 715 C C . PRO A 1 89 ? 0.721 5.289 -3.977 1 97.06 89 PRO A C 1
ATOM 717 O O . PRO A 1 89 ? 0.901 4.398 -4.809 1 97.06 89 PRO A O 1
ATOM 720 N N . VAL A 1 90 ? -0.302 5.227 -3.201 1 97.88 90 VAL A N 1
ATOM 721 C CA . VAL A 1 90 ? -1.14 4.035 -3.111 1 97.88 90 VAL A CA 1
ATOM 722 C C . VAL A 1 90 ? -2.582 4.391 -3.471 1 97.88 90 VAL A C 1
ATOM 724 O O . VAL A 1 90 ? -3.291 3.588 -4.082 1 97.88 90 VAL A O 1
ATOM 727 N N . PHE A 1 91 ? -3.002 5.578 -3.127 1 97.5 91 PHE A N 1
ATOM 728 C CA . PHE A 1 91 ? -4.422 5.898 -3.221 1 97.5 91 PHE A CA 1
ATOM 729 C C . PHE A 1 91 ? -4.664 6.98 -4.266 1 97.5 91 PHE A C 1
ATOM 731 O O . PHE A 1 91 ? -3.879 7.922 -4.391 1 97.5 91 PHE A O 1
ATOM 738 N N . ALA A 1 92 ? -5.797 6.84 -4.938 1 95.44 92 ALA A N 1
ATOM 739 C CA . ALA A 1 92 ? -6.234 7.883 -5.863 1 95.44 92 ALA A CA 1
ATOM 740 C C . ALA A 1 92 ? -6.77 9.094 -5.109 1 95.44 92 ALA A C 1
ATOM 742 O O . ALA A 1 92 ? -7.102 9 -3.926 1 95.44 92 ALA A O 1
ATOM 743 N N . LEU A 1 93 ? -6.848 10.203 -5.754 1 96.06 93 LEU A N 1
ATOM 744 C CA . LEU A 1 93 ? -7.238 11.469 -5.148 1 96.06 93 LEU A CA 1
ATOM 745 C C . LEU A 1 93 ? -8.625 11.367 -4.531 1 96.06 93 LEU A C 1
ATOM 747 O O . LEU A 1 93 ? -8.859 11.859 -3.424 1 96.06 93 LEU A O 1
ATOM 751 N N . ASP A 1 94 ? -9.586 10.711 -5.23 1 94.69 94 ASP A N 1
ATOM 752 C CA . ASP A 1 94 ? -10.953 10.625 -4.734 1 94.69 94 ASP A CA 1
ATOM 753 C C . ASP A 1 94 ? -11.016 9.852 -3.414 1 94.69 94 ASP A C 1
ATOM 755 O O . ASP A 1 94 ? -11.75 10.227 -2.502 1 94.69 94 ASP A O 1
ATOM 759 N N . ALA A 1 95 ? -10.234 8.797 -3.363 1 95.25 95 ALA A N 1
ATOM 760 C CA . ALA A 1 95 ? -10.18 8.023 -2.127 1 95.25 95 ALA A CA 1
ATOM 761 C C . ALA A 1 95 ? -9.562 8.836 -0.995 1 95.25 95 ALA A C 1
ATOM 763 O O . ALA A 1 95 ? -10.047 8.805 0.14 1 95.25 95 ALA A O 1
ATOM 764 N N . ILE A 1 96 ? -8.516 9.586 -1.318 1 97.06 96 ILE A N 1
ATOM 765 C CA . ILE A 1 96 ? -7.852 10.414 -0.319 1 97.06 96 ILE A CA 1
ATOM 766 C C . ILE A 1 96 ? -8.812 11.492 0.182 1 97.06 96 ILE A C 1
ATOM 768 O O . ILE A 1 96 ? -8.922 11.719 1.389 1 97.06 96 ILE A O 1
ATOM 772 N N . ALA A 1 97 ? -9.508 12.117 -0.756 1 94.88 97 ALA A N 1
ATOM 773 C CA . ALA A 1 97 ? -10.477 13.156 -0.408 1 94.88 97 ALA A CA 1
ATOM 774 C C . ALA A 1 97 ? -11.547 12.609 0.54 1 94.88 97 ALA A C 1
ATOM 776 O O . ALA A 1 97 ? -11.852 13.227 1.559 1 94.88 97 ALA A O 1
ATOM 777 N N . ALA A 1 98 ? -12.078 11.445 0.192 1 93.75 98 ALA A N 1
ATOM 778 C CA . ALA A 1 98 ? -13.094 10.812 1.023 1 93.75 98 ALA A CA 1
ATOM 779 C C . ALA A 1 98 ? -12.539 10.469 2.404 1 93.75 98 ALA A C 1
ATOM 781 O O . ALA A 1 98 ? -13.234 10.625 3.412 1 93.75 98 ALA A O 1
ATOM 782 N N . GLY A 1 99 ? -11.289 10.008 2.434 1 93.94 99 GLY A N 1
ATOM 783 C CA . GLY A 1 99 ? -10.641 9.703 3.699 1 93.94 99 GLY A CA 1
ATOM 784 C C . GLY A 1 99 ? -10.43 10.93 4.574 1 93.94 99 GLY A C 1
ATOM 785 O O . GLY A 1 99 ? -10.656 10.875 5.785 1 93.94 99 GLY A O 1
ATOM 786 N N . ILE A 1 100 ? -10.008 11.977 3.949 1 94.19 100 ILE A N 1
ATOM 787 C CA . ILE A 1 100 ? -9.805 13.219 4.68 1 94.19 100 ILE A CA 1
ATOM 788 C C . ILE A 1 100 ? -11.133 13.703 5.254 1 94.19 100 ILE A C 1
ATOM 790 O O . ILE A 1 100 ? -11.219 14.047 6.434 1 94.19 100 ILE A O 1
ATOM 794 N N . GLN A 1 101 ? -12.141 13.695 4.434 1 91.25 101 GLN A N 1
ATOM 795 C CA . GLN A 1 101 ? -13.461 14.117 4.891 1 91.25 101 GLN A CA 1
ATOM 796 C C . GLN A 1 101 ? -13.945 13.258 6.059 1 91.25 101 GLN A C 1
ATOM 798 O O . GLN A 1 101 ? -14.484 13.781 7.039 1 91.25 101 GLN A O 1
ATOM 803 N N . PHE A 1 102 ? -13.773 12.008 5.945 1 90.25 102 PHE A N 1
ATOM 804 C CA . PHE A 1 102 ? -14.18 11.086 6.996 1 90.25 102 PHE A CA 1
ATOM 805 C C . PHE A 1 102 ? -13.414 11.367 8.289 1 90.25 102 PHE A C 1
ATOM 807 O O . PHE A 1 102 ? -13.984 11.32 9.375 1 90.25 102 PHE A O 1
ATOM 814 N N . SER A 1 103 ? -12.117 11.656 8.156 1 91.38 103 SER A N 1
ATOM 815 C CA . SER A 1 103 ? -11.25 11.891 9.305 1 91.38 103 SER A CA 1
ATOM 816 C C . SER A 1 103 ? -11.578 13.211 9.992 1 91.38 103 SER A C 1
ATOM 818 O O . SER A 1 103 ? -11.258 13.406 11.164 1 91.38 103 SER A O 1
ATOM 820 N N . LEU A 1 104 ? -12.188 14.07 9.234 1 91.19 104 LEU A N 1
ATOM 821 C CA . LEU A 1 104 ? -12.492 15.398 9.758 1 91.19 104 LEU A CA 1
ATOM 822 C C . LEU A 1 104 ? -13.875 15.422 10.398 1 91.19 104 LEU A C 1
ATOM 824 O O . LEU A 1 104 ? -14.234 16.391 11.062 1 91.19 104 LEU A O 1
ATOM 828 N N . ALA A 1 105 ? -14.648 14.344 10.195 1 87 105 ALA A N 1
ATOM 829 C CA . ALA A 1 105 ? -15.984 14.305 10.781 1 87 105 ALA A CA 1
ATOM 830 C C . ALA A 1 105 ? -15.922 14.477 12.297 1 87 105 ALA A C 1
ATOM 832 O O . ALA A 1 105 ? -15.367 13.633 13 1 87 105 ALA A O 1
ATOM 833 N N . ASN A 1 106 ? -16.375 15.602 12.812 1 87.38 106 ASN A N 1
ATOM 834 C CA . ASN A 1 106 ? -16.453 15.953 14.234 1 87.38 106 ASN A CA 1
ATOM 835 C C . ASN A 1 106 ? -15.062 16.094 14.844 1 87.38 106 ASN A C 1
ATOM 837 O O . ASN A 1 106 ? -14.844 15.703 15.992 1 87.38 106 ASN A O 1
ATOM 841 N N . ARG A 1 107 ? -14.102 16.5 14.047 1 90.5 107 ARG A N 1
ATOM 842 C CA . ARG A 1 107 ? -12.719 16.656 14.5 1 90.5 107 ARG A CA 1
ATOM 843 C C . ARG A 1 107 ? -12.07 17.875 13.859 1 90.5 107 ARG A C 1
ATOM 845 O O . ARG A 1 107 ? -12.148 18.062 12.648 1 90.5 107 ARG A O 1
ATOM 852 N N . PRO A 1 108 ? -11.531 18.719 14.727 1 93.69 108 PRO A N 1
ATOM 853 C CA . PRO A 1 108 ? -10.805 19.859 14.148 1 93.69 108 PRO A CA 1
ATOM 854 C C . PRO A 1 108 ? -9.688 19.422 13.211 1 93.69 108 PRO A C 1
ATOM 856 O O . PRO A 1 108 ? -9.031 18.406 13.453 1 93.69 108 PRO A O 1
ATOM 859 N N . VAL A 1 109 ? -9.414 20.219 12.234 1 94.5 109 VAL A N 1
ATOM 860 C CA . VAL A 1 109 ? -8.438 19.906 11.188 1 94.5 109 VAL A CA 1
ATOM 861 C C . VAL A 1 109 ? -7.062 19.703 11.812 1 94.5 109 VAL A C 1
ATOM 863 O O . VAL A 1 109 ? -6.359 18.75 11.469 1 94.5 109 VAL A O 1
ATOM 866 N N . ALA A 1 110 ? -6.699 20.578 12.719 1 96.12 110 ALA A N 1
ATOM 867 C CA . ALA A 1 110 ? -5.387 20.5 13.352 1 96.12 110 ALA A CA 1
ATOM 868 C C . ALA A 1 110 ? -5.207 19.172 14.078 1 96.12 110 ALA A C 1
ATOM 870 O O . ALA A 1 110 ? -4.133 18.562 14.031 1 96.12 110 ALA A O 1
ATOM 871 N N . GLN A 1 111 ? -6.242 18.734 14.734 1 95.44 111 GLN A N 1
ATOM 872 C CA . GLN A 1 111 ? -6.191 17.484 15.492 1 95.44 111 GLN A CA 1
ATOM 873 C C . GLN A 1 111 ? -6.102 16.281 14.562 1 95.44 111 GLN A C 1
ATOM 875 O O . GLN A 1 111 ? -5.332 15.344 14.812 1 95.44 111 GLN A O 1
ATOM 880 N N . ALA A 1 112 ? -6.926 16.297 13.539 1 94.81 112 ALA A N 1
ATOM 881 C CA . ALA A 1 112 ? -6.906 15.211 12.57 1 94.81 112 ALA A CA 1
ATOM 882 C C . ALA A 1 112 ? -5.547 15.102 11.891 1 94.81 112 ALA A C 1
ATOM 884 O O . ALA A 1 112 ? -5.02 14 11.703 1 94.81 112 ALA A O 1
ATOM 885 N N . TYR A 1 113 ? -4.977 16.281 11.602 1 97.06 113 TYR A N 1
ATOM 886 C CA . TYR A 1 113 ? -3.672 16.328 10.953 1 97.06 113 TYR A CA 1
ATOM 887 C C . TYR A 1 113 ? -2.582 15.781 11.867 1 97.06 113 TYR A C 1
ATOM 889 O O . TYR A 1 113 ? -1.771 14.953 11.453 1 97.06 113 TYR A O 1
ATOM 897 N N . ASP A 1 114 ? -2.57 16.203 13.055 1 96.81 114 ASP A N 1
ATOM 898 C CA . ASP A 1 114 ? -1.563 15.742 14 1 96.81 114 ASP A CA 1
ATOM 899 C C . ASP A 1 114 ? -1.686 14.234 14.25 1 96.81 114 ASP A C 1
ATOM 901 O O . A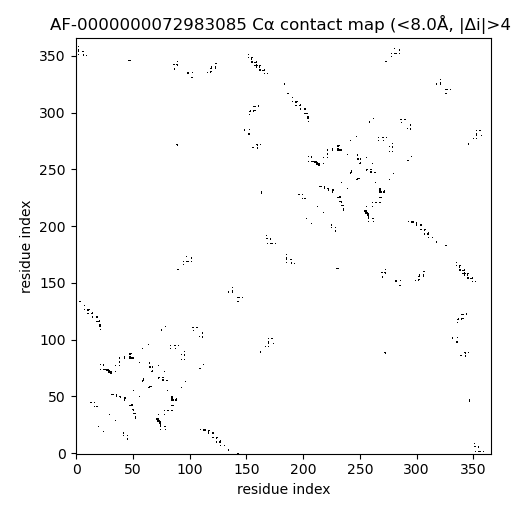SP A 1 114 ? -0.678 13.539 14.383 1 96.81 114 ASP A O 1
ATOM 905 N N . ALA A 1 115 ? -2.93 13.773 14.336 1 94.5 115 ALA A N 1
ATOM 906 C CA . ALA A 1 115 ? -3.141 12.336 14.508 1 94.5 115 ALA A CA 1
ATOM 907 C C . ALA A 1 115 ? -2.533 11.555 13.352 1 94.5 115 ALA A C 1
ATOM 909 O O . ALA A 1 115 ? -1.919 10.508 13.555 1 94.5 115 ALA A O 1
ATOM 910 N N . PHE A 1 116 ? -2.723 12.086 12.172 1 97.25 116 PHE A N 1
ATOM 911 C CA . PHE A 1 116 ? -2.16 11.461 10.984 1 97.25 116 PHE A CA 1
ATOM 912 C C . PHE A 1 116 ? -0.638 11.43 11.062 1 97.25 116 PHE A C 1
ATOM 914 O O . PHE A 1 116 ? -0.026 10.375 10.883 1 97.25 116 PHE A O 1
ATOM 921 N N . ILE A 1 117 ? 0.008 12.508 11.367 1 97.06 117 ILE A N 1
ATOM 922 C CA . ILE A 1 117 ? 1.46 12.641 11.398 1 97.06 117 ILE A CA 1
ATOM 923 C C . ILE A 1 117 ? 2.035 11.742 12.492 1 97.06 117 ILE A C 1
ATOM 925 O O . ILE A 1 117 ? 3.031 11.047 12.273 1 97.06 117 ILE A O 1
ATOM 929 N N . LEU A 1 118 ? 1.403 11.734 13.594 1 95.31 118 LEU A N 1
ATOM 930 C CA . LEU A 1 118 ? 1.877 10.922 14.711 1 95.31 118 LEU A CA 1
ATOM 931 C C . LEU A 1 118 ? 1.75 9.43 14.391 1 95.31 118 LEU A C 1
ATOM 933 O O . LEU A 1 118 ? 2.637 8.641 14.727 1 95.31 118 LEU A O 1
ATOM 937 N N . THR A 1 119 ? 0.651 9.094 13.781 1 95.12 119 THR A N 1
ATOM 938 C CA . THR A 1 119 ? 0.457 7.707 13.375 1 95.12 119 THR A CA 1
ATOM 939 C C . THR A 1 119 ? 1.506 7.289 12.352 1 95.12 119 THR A C 1
ATOM 941 O O . THR A 1 119 ? 2.047 6.184 12.422 1 95.12 119 THR A O 1
ATOM 944 N N . PHE A 1 120 ? 1.797 8.156 11.43 1 96 120 PHE A N 1
ATOM 945 C CA . PHE A 1 120 ? 2.812 7.879 10.422 1 96 120 PHE A CA 1
ATOM 946 C C . PHE A 1 120 ? 4.176 7.676 11.07 1 96 120 PHE A C 1
ATOM 948 O O . PHE A 1 120 ? 4.887 6.723 10.75 1 96 120 PHE A O 1
ATOM 955 N N . SER A 1 121 ? 4.523 8.555 11.961 1 94.06 121 SER A N 1
ATOM 956 C CA . SER A 1 121 ? 5.797 8.469 12.672 1 94.06 121 SER A CA 1
ATOM 957 C C . SER A 1 121 ? 5.898 7.172 13.469 1 94.06 121 SER A C 1
ATOM 959 O O . SER A 1 121 ? 6.953 6.531 13.484 1 94.06 121 SER A O 1
ATOM 961 N N . SER A 1 122 ? 4.84 6.828 14.078 1 93.94 122 SER A N 1
ATOM 962 C CA . SER A 1 122 ? 4.812 5.594 14.859 1 93.94 122 SER A CA 1
ATOM 963 C C . SER A 1 122 ? 4.977 4.371 13.961 1 93.94 122 SER A C 1
ATOM 965 O O . SER A 1 122 ? 5.633 3.4 14.336 1 93.94 122 SER A O 1
ATOM 967 N N . ALA A 1 123 ? 4.328 4.422 12.836 1 92.81 123 ALA A N 1
ATOM 968 C CA . ALA A 1 123 ? 4.434 3.326 11.875 1 92.81 123 ALA A CA 1
ATOM 969 C C . ALA A 1 123 ? 5.879 3.145 11.414 1 92.81 123 ALA A C 1
ATOM 971 O O . ALA A 1 123 ? 6.348 2.016 11.258 1 92.81 123 ALA A O 1
ATOM 972 N N . ILE A 1 124 ? 6.555 4.215 11.188 1 93.56 124 ILE A N 1
ATOM 973 C CA . ILE A 1 124 ? 7.957 4.168 10.789 1 93.56 124 ILE A CA 1
ATOM 974 C C . ILE A 1 124 ? 8.797 3.551 11.906 1 93.56 124 ILE A C 1
ATOM 976 O O . ILE A 1 124 ? 9.648 2.703 11.648 1 93.56 124 ILE A O 1
ATOM 980 N N . GLU A 1 125 ? 8.57 3.973 13.094 1 91.94 125 GLU A N 1
ATOM 981 C CA . GLU A 1 125 ? 9.289 3.438 14.242 1 91.94 125 GLU A CA 1
ATOM 982 C C . GLU A 1 125 ? 9.086 1.932 14.375 1 91.94 125 GLU A C 1
ATOM 984 O O . GLU A 1 125 ? 10.023 1.195 14.672 1 91.94 125 GLU A O 1
ATOM 989 N N . GLN A 1 126 ? 7.875 1.509 14.234 1 90.88 126 GLN A N 1
ATOM 990 C CA . GLN A 1 126 ? 7.566 0.085 14.312 1 90.88 126 GLN A CA 1
ATOM 991 C C . GLN A 1 126 ? 8.289 -0.696 13.219 1 90.88 126 GLN A C 1
ATOM 993 O O . GLN A 1 126 ? 8.812 -1.784 13.469 1 90.88 126 GLN A O 1
ATOM 998 N N . ALA A 1 127 ? 8.266 -0.113 12.031 1 88.94 127 ALA A N 1
ATOM 999 C CA . ALA A 1 127 ? 8.969 -0.758 10.922 1 88.94 127 ALA A CA 1
ATOM 1000 C C . ALA A 1 127 ? 10.453 -0.897 11.219 1 88.94 127 ALA A C 1
ATOM 1002 O O . ALA A 1 127 ? 11.062 -1.931 10.93 1 88.94 127 ALA A O 1
ATOM 1003 N N . ASN A 1 128 ? 11.047 0.12 11.766 1 87.19 128 ASN A N 1
ATOM 1004 C CA . ASN A 1 128 ? 12.453 0.104 12.148 1 87.19 128 ASN A CA 1
ATOM 1005 C C . ASN A 1 128 ? 12.734 -0.953 13.211 1 87.19 128 ASN A C 1
ATOM 1007 O O . ASN A 1 128 ? 13.727 -1.675 13.133 1 87.19 128 ASN A O 1
ATOM 1011 N N . SER A 1 129 ? 11.844 -1.047 14.125 1 87.56 129 SER A N 1
ATOM 1012 C CA . SER A 1 129 ? 11.984 -2.029 15.195 1 87.56 129 SER A CA 1
ATOM 1013 C C . SER A 1 129 ? 11.867 -3.451 14.656 1 87.56 129 SER A C 1
ATOM 1015 O O . SER A 1 129 ? 12.656 -4.324 15.016 1 87.56 129 SER A O 1
ATOM 1017 N N . ASP A 1 130 ? 10.844 -3.705 13.828 1 83.06 130 ASP A N 1
ATOM 1018 C CA . ASP A 1 130 ? 10.625 -5.02 13.234 1 83.06 130 ASP A CA 1
ATOM 1019 C C . ASP A 1 130 ? 11.844 -5.453 12.414 1 83.06 130 ASP A C 1
ATOM 1021 O O . ASP A 1 130 ? 12.242 -6.617 12.461 1 83.06 130 ASP A O 1
ATOM 1025 N N . PHE A 1 131 ? 12.359 -4.566 11.664 1 82.94 131 PHE A N 1
ATOM 1026 C CA . PHE A 1 131 ? 13.516 -4.867 10.828 1 82.94 131 PHE A CA 1
ATOM 1027 C C . PHE A 1 131 ? 14.742 -5.184 11.688 1 82.94 131 PHE A C 1
ATOM 1029 O O . PHE A 1 131 ? 15.461 -6.145 11.414 1 82.94 131 PHE A O 1
ATOM 1036 N N . SER A 1 132 ? 14.961 -4.414 12.656 1 79 132 SER A N 1
ATOM 1037 C CA . SER A 1 132 ? 16.094 -4.613 13.555 1 79 132 SER A CA 1
ATOM 1038 C C . SER A 1 132 ? 16 -5.941 14.289 1 79 132 SER A C 1
ATOM 1040 O O . SER A 1 132 ? 17 -6.656 14.438 1 79 132 SER A O 1
ATOM 1042 N N . ASP A 1 133 ? 14.789 -6.262 14.734 1 75.88 133 ASP A N 1
ATOM 1043 C CA . ASP A 1 133 ? 14.562 -7.531 15.414 1 75.88 133 ASP A CA 1
ATOM 1044 C C . ASP A 1 133 ? 14.781 -8.711 14.469 1 75.88 133 ASP A C 1
ATOM 1046 O O . ASP A 1 133 ? 15.336 -9.734 14.867 1 75.88 133 ASP A O 1
ATOM 1050 N N . GLY A 1 134 ? 14.258 -8.477 13.266 1 65.44 134 GLY A N 1
ATOM 1051 C CA . GLY A 1 134 ? 14.461 -9.508 12.266 1 65.44 134 GLY A CA 1
ATOM 1052 C C . GLY A 1 134 ? 15.922 -9.75 11.938 1 65.44 134 GLY A C 1
ATOM 1053 O O . GLY A 1 134 ? 16.344 -10.898 11.789 1 65.44 134 GLY A O 1
ATOM 1054 N N . LEU A 1 135 ? 16.609 -8.695 11.75 1 64.06 135 LEU A N 1
ATOM 1055 C CA . LEU A 1 135 ? 18.047 -8.781 11.492 1 64.06 135 LEU A CA 1
ATOM 1056 C C . LEU A 1 135 ? 18.766 -9.5 12.633 1 64.06 135 LEU A C 1
ATOM 1058 O O . LEU A 1 135 ? 19.688 -10.289 12.391 1 64.06 135 LEU A O 1
ATOM 1062 N N . THR A 1 136 ? 18.375 -9.102 13.68 1 59.16 136 THR A N 1
ATOM 1063 C CA . THR A 1 136 ? 19 -9.711 14.852 1 59.16 136 THR A CA 1
ATOM 1064 C C . THR A 1 136 ? 18.75 -11.211 14.891 1 59.16 136 THR A C 1
ATOM 1066 O O . THR A 1 136 ? 19.641 -11.992 15.195 1 59.16 136 THR A O 1
ATOM 1069 N N . ILE A 1 137 ? 17.672 -11.516 14.562 1 56.56 137 ILE A N 1
ATOM 1070 C CA . ILE A 1 137 ? 17.312 -12.938 14.562 1 56.56 137 ILE A CA 1
ATOM 1071 C C . ILE A 1 137 ? 18.047 -13.648 13.422 1 56.56 137 ILE A C 1
ATOM 1073 O O . ILE A 1 137 ? 18.531 -14.766 13.594 1 56.56 137 ILE A O 1
ATOM 1077 N N . SER A 1 138 ? 18.031 -12.984 12.227 1 56.41 138 SER A N 1
ATOM 1078 C CA . SER A 1 138 ? 18.719 -13.562 11.07 1 56.41 138 SER A CA 1
ATOM 1079 C C . SER A 1 138 ? 20.219 -13.664 11.305 1 56.41 138 SER A C 1
ATOM 1081 O O . SER A 1 138 ? 20.875 -14.578 10.805 1 56.41 138 SER A O 1
ATOM 1083 N N . ARG A 1 139 ? 20.844 -12.547 11.766 1 53.06 139 ARG A N 1
ATOM 1084 C CA . ARG A 1 139 ? 22.266 -12.594 12.078 1 53.06 139 ARG A CA 1
ATOM 1085 C C . ARG A 1 139 ? 22.609 -13.797 12.953 1 53.06 139 ARG A C 1
ATOM 1087 O O . ARG A 1 139 ? 23.688 -14.383 12.836 1 53.06 139 ARG A O 1
ATOM 1094 N N . VAL A 1 140 ? 21.781 -13.961 13.844 1 47.28 140 VAL A N 1
ATOM 1095 C CA . VAL A 1 140 ? 22.047 -15.117 14.695 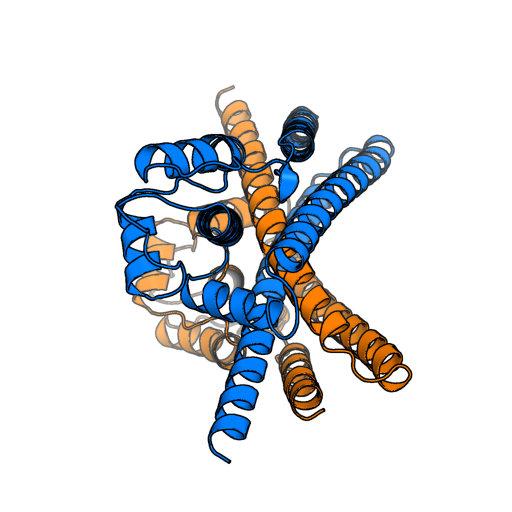1 47.28 140 VAL A CA 1
ATOM 1096 C C . VAL A 1 140 ? 21.828 -16.406 13.906 1 47.28 140 VAL A C 1
ATOM 1098 O O . VAL A 1 140 ? 22.547 -17.391 14.094 1 47.28 140 VAL A O 1
ATOM 1101 N N . ASN A 1 141 ? 20.812 -16.266 13.117 1 47.5 141 ASN A N 1
ATOM 1102 C CA . ASN A 1 141 ? 20.562 -17.422 12.258 1 47.5 141 ASN A CA 1
ATOM 1103 C C . ASN A 1 141 ? 20.953 -17.141 10.812 1 47.5 141 ASN A C 1
ATOM 1105 O O . ASN A 1 141 ? 20.922 -15.992 10.367 1 47.5 141 ASN A O 1
ATOM 1109 N N . LYS A 1 142 ? 21.984 -17.594 10.141 1 48.06 142 LYS A N 1
ATOM 1110 C CA . LYS A 1 142 ? 22.484 -17.359 8.789 1 48.06 142 LYS A CA 1
ATOM 1111 C C . LYS A 1 142 ? 21.516 -16.5 7.98 1 48.06 142 LYS A C 1
ATOM 1113 O O . LYS A 1 142 ? 20.312 -16.781 7.938 1 48.06 142 LYS A O 1
ATOM 1118 N N . PRO A 1 143 ? 21.891 -15.203 7.637 1 52.97 143 PRO A N 1
ATOM 1119 C CA . PRO A 1 143 ? 21.062 -14.227 6.914 1 52.97 143 PRO A CA 1
ATOM 1120 C C . PRO A 1 143 ? 20.266 -14.852 5.773 1 52.97 143 PRO A C 1
ATOM 1122 O O . PRO A 1 143 ? 20.859 -15.461 4.871 1 52.97 143 PRO A O 1
ATOM 1125 N N . ASP A 1 144 ? 19.078 -15.617 5.934 1 62.34 144 ASP A N 1
ATOM 1126 C CA . ASP A 1 144 ? 18.438 -16.562 5.031 1 62.34 144 ASP A CA 1
ATOM 1127 C C . ASP A 1 144 ? 17.578 -15.836 3.996 1 62.34 144 ASP A C 1
ATOM 1129 O O . ASP A 1 144 ? 16.734 -15 4.352 1 62.34 144 ASP A O 1
ATOM 1133 N N . MET A 1 145 ? 18.094 -15.719 2.777 1 73.69 145 MET A N 1
ATOM 1134 C CA . MET A 1 145 ? 17.375 -15.258 1.599 1 73.69 145 MET A CA 1
ATOM 1135 C C . MET A 1 145 ? 15.883 -15.594 1.715 1 73.69 145 MET A C 1
ATOM 1137 O O . MET A 1 145 ? 15.031 -14.789 1.323 1 73.69 145 MET A O 1
ATOM 1141 N N . THR A 1 146 ? 15.641 -16.562 2.471 1 77.81 146 THR A N 1
ATOM 1142 C CA . THR A 1 146 ? 14.266 -17.031 2.592 1 77.81 146 THR A CA 1
ATOM 1143 C C . THR A 1 146 ? 13.453 -16.109 3.498 1 77.81 146 THR A C 1
ATOM 1145 O O . THR A 1 146 ? 12.289 -15.82 3.213 1 77.81 146 THR A O 1
ATOM 1148 N N . THR A 1 147 ? 14.109 -15.633 4.469 1 78.94 147 THR A N 1
ATOM 1149 C CA . THR A 1 147 ? 13.414 -14.758 5.406 1 78.94 147 THR A CA 1
ATOM 1150 C C . THR A 1 147 ? 13.117 -13.406 4.762 1 78.94 147 THR A C 1
ATOM 1152 O O . THR A 1 147 ? 12.039 -12.836 4.961 1 78.94 147 THR A O 1
ATOM 1155 N N . THR A 1 148 ? 14.07 -12.914 4.012 1 81.94 148 THR A N 1
ATOM 1156 C CA . THR A 1 148 ? 13.891 -11.641 3.318 1 81.94 148 THR A CA 1
ATOM 1157 C C . THR A 1 148 ? 12.805 -11.758 2.25 1 81.94 148 THR A C 1
ATOM 1159 O O . THR A 1 148 ? 11.977 -10.852 2.096 1 81.94 148 THR A O 1
ATOM 1162 N N . GLN A 1 149 ? 12.805 -12.859 1.582 1 85.38 149 GLN A N 1
ATOM 1163 C CA . GLN A 1 149 ? 11.781 -13.125 0.58 1 85.38 149 GLN A CA 1
ATOM 1164 C C . GLN A 1 149 ? 10.391 -13.133 1.209 1 85.38 149 GLN A C 1
ATOM 1166 O O . GLN A 1 149 ? 9.461 -12.508 0.688 1 85.38 149 GLN A O 1
ATOM 1171 N N . HIS A 1 150 ? 10.336 -13.734 2.324 1 87.38 150 HIS A N 1
ATOM 1172 C CA . HIS A 1 150 ? 9.055 -13.812 3.01 1 87.38 150 HIS A CA 1
ATOM 1173 C C . HIS A 1 150 ? 8.594 -12.43 3.475 1 87.38 150 HIS A C 1
ATOM 1175 O O . HIS A 1 150 ? 7.41 -12.102 3.375 1 87.38 150 HIS A O 1
ATOM 1181 N N . ALA A 1 151 ? 9.523 -11.68 3.943 1 86 151 ALA A N 1
ATOM 1182 C CA . ALA A 1 151 ? 9.195 -10.344 4.438 1 86 151 ALA A CA 1
ATOM 1183 C C . ALA A 1 151 ? 8.664 -9.453 3.314 1 86 151 ALA A C 1
ATOM 1185 O O . ALA A 1 151 ? 7.66 -8.758 3.486 1 86 151 ALA A O 1
ATOM 1186 N N . ILE A 1 152 ? 9.281 -9.562 2.17 1 90.12 152 ILE A N 1
ATOM 1187 C CA . ILE A 1 152 ? 8.891 -8.742 1.029 1 90.12 152 ILE A CA 1
ATOM 1188 C C . ILE A 1 152 ? 7.488 -9.141 0.563 1 90.12 152 ILE A C 1
ATOM 1190 O O . ILE A 1 152 ? 6.633 -8.273 0.338 1 90.12 152 ILE A O 1
ATOM 1194 N N . VAL A 1 153 ? 7.246 -10.414 0.508 1 93.31 153 VAL A N 1
ATOM 1195 C CA . VAL A 1 153 ? 5.957 -10.93 0.056 1 93.31 153 VAL A CA 1
ATOM 1196 C C . VAL A 1 153 ? 4.863 -10.523 1.042 1 93.31 153 VAL A C 1
ATOM 1198 O O . VAL A 1 153 ? 3.809 -10.031 0.641 1 93.31 153 VAL A O 1
ATOM 1201 N N . THR A 1 154 ? 5.148 -10.609 2.311 1 93.81 154 THR A N 1
ATOM 1202 C CA . THR A 1 154 ? 4.184 -10.281 3.354 1 93.81 154 THR A CA 1
ATOM 1203 C C . THR A 1 154 ? 3.844 -8.797 3.32 1 93.81 154 THR A C 1
ATOM 1205 O O . THR A 1 154 ? 2.67 -8.422 3.393 1 93.81 154 THR A O 1
ATOM 1208 N N . MET A 1 155 ? 4.855 -7.957 3.154 1 94.19 155 MET A N 1
ATOM 1209 C CA . MET A 1 155 ? 4.633 -6.516 3.123 1 94.19 155 MET A CA 1
ATOM 1210 C C . MET A 1 155 ? 3.846 -6.113 1.88 1 94.19 155 MET A C 1
ATOM 1212 O O . MET A 1 155 ? 2.953 -5.27 1.95 1 94.19 155 MET A O 1
ATOM 1216 N N . ALA A 1 156 ? 4.188 -6.746 0.78 1 96.31 156 ALA A N 1
ATOM 1217 C CA . ALA A 1 156 ? 3.477 -6.449 -0.461 1 96.31 156 ALA A CA 1
ATOM 1218 C C . ALA A 1 156 ? 2.002 -6.828 -0.355 1 96.31 156 ALA A C 1
ATOM 1220 O O . ALA A 1 156 ? 1.125 -6.039 -0.71 1 96.31 156 ALA A O 1
ATOM 1221 N N . ILE A 1 157 ? 1.742 -7.965 0.149 1 96.31 157 ILE A N 1
ATOM 1222 C CA . ILE A 1 157 ? 0.383 -8.469 0.315 1 96.31 157 ILE A CA 1
ATOM 1223 C C . ILE A 1 157 ? -0.393 -7.555 1.261 1 96.31 157 ILE A C 1
ATOM 1225 O O . ILE A 1 157 ? -1.524 -7.164 0.965 1 96.31 157 ILE A O 1
ATOM 1229 N N . ASN A 1 158 ? 0.231 -7.195 2.35 1 94.75 158 ASN A N 1
ATOM 1230 C CA . ASN A 1 158 ? -0.423 -6.332 3.328 1 94.75 158 ASN A CA 1
ATOM 1231 C C . ASN A 1 158 ? -0.729 -4.957 2.746 1 94.75 158 ASN A C 1
ATOM 1233 O O . ASN A 1 158 ? -1.76 -4.359 3.061 1 94.75 158 ASN A O 1
ATOM 1237 N N . ALA A 1 159 ? 0.201 -4.457 1.959 1 96.44 159 ALA A N 1
ATOM 1238 C CA . ALA A 1 159 ? -0.043 -3.17 1.315 1 96.44 159 ALA A CA 1
ATOM 1239 C C . ALA A 1 159 ? -1.309 -3.213 0.464 1 96.44 159 ALA A C 1
ATOM 1241 O O . ALA A 1 159 ? -2.156 -2.32 0.555 1 96.44 159 ALA A O 1
ATOM 1242 N N . VAL A 1 160 ? -1.488 -4.27 -0.297 1 97.12 160 VAL A N 1
ATOM 1243 C CA . VAL A 1 160 ? -2.637 -4.41 -1.188 1 97.12 160 VAL A CA 1
ATOM 1244 C C . VAL A 1 160 ? -3.908 -4.605 -0.364 1 97.12 160 VAL A C 1
ATOM 1246 O O . VAL A 1 160 ? -4.914 -3.926 -0.593 1 97.12 160 VAL A O 1
ATOM 1249 N N . LEU A 1 161 ? -3.836 -5.469 0.563 1 95.5 161 LEU A N 1
ATOM 1250 C CA . LEU A 1 161 ? -5.008 -5.754 1.385 1 95.5 161 LEU A CA 1
ATOM 1251 C C . LEU A 1 161 ? -5.465 -4.504 2.129 1 95.5 161 LEU A C 1
ATOM 1253 O O . LEU A 1 161 ? -6.664 -4.211 2.176 1 95.5 161 LEU A O 1
ATOM 1257 N N . GLN A 1 162 ? -4.527 -3.824 2.691 1 94.94 162 GLN A N 1
ATOM 1258 C CA . GLN A 1 162 ? -4.883 -2.623 3.443 1 94.94 162 GLN A CA 1
ATOM 1259 C C . GLN A 1 162 ? -5.465 -1.552 2.525 1 94.94 162 GLN A C 1
ATOM 1261 O O . GLN A 1 162 ? -6.383 -0.826 2.914 1 94.94 162 GLN A O 1
ATOM 1266 N N . LYS A 1 163 ? -4.93 -1.453 1.361 1 97 163 LYS A N 1
ATOM 1267 C CA . LYS A 1 163 ? -5.551 -0.547 0.399 1 97 163 LYS A CA 1
ATOM 1268 C C . LYS A 1 163 ? -7.004 -0.928 0.144 1 97 163 LYS A C 1
ATOM 1270 O O . LYS A 1 163 ? -7.891 -0.072 0.179 1 97 163 LYS A O 1
ATOM 1275 N N . LEU A 1 164 ? -7.312 -2.215 -0.149 1 95.31 164 LEU A N 1
ATOM 1276 C CA . LEU A 1 164 ? -8.664 -2.688 -0.446 1 95.31 164 LEU A CA 1
ATOM 1277 C C . LEU A 1 164 ? -9.594 -2.439 0.733 1 95.31 164 LEU A C 1
ATOM 1279 O O . LEU A 1 164 ? -10.734 -1.999 0.548 1 95.31 164 LEU A O 1
ATOM 1283 N N . LEU A 1 165 ? -9.109 -2.629 1.916 1 93.94 165 LEU A N 1
ATOM 1284 C CA . LEU A 1 165 ? -9.922 -2.467 3.113 1 93.94 165 LEU A CA 1
ATOM 1285 C C . LEU A 1 165 ? -10.258 -0.997 3.344 1 93.94 165 LEU A C 1
ATOM 1287 O O . LEU A 1 165 ? -11.406 -0.662 3.666 1 93.94 165 LEU A O 1
ATOM 1291 N N . VAL A 1 166 ? -9.281 -0.137 3.176 1 94.31 166 VAL A N 1
ATOM 1292 C CA . VAL A 1 166 ? -9.5 1.296 3.346 1 94.31 166 VAL A CA 1
ATOM 1293 C C . VAL A 1 166 ? -10.539 1.781 2.34 1 94.31 166 VAL A C 1
ATOM 1295 O O . VAL A 1 166 ? -11.477 2.496 2.701 1 94.31 166 VAL A O 1
ATOM 1298 N N . GLU A 1 167 ? -10.383 1.348 1.125 1 94.44 167 GLU A N 1
ATOM 1299 C CA . GLU A 1 167 ? -11.305 1.783 0.081 1 94.44 167 GLU A CA 1
ATOM 1300 C C . GLU A 1 167 ? -12.719 1.278 0.347 1 94.44 167 GLU A C 1
ATOM 1302 O O . GLU A 1 167 ? -13.695 2.004 0.137 1 94.44 167 GLU A O 1
ATOM 1307 N N . LYS A 1 168 ? -12.797 0.11 0.793 1 92.38 168 LYS A N 1
ATOM 1308 C CA . LYS A 1 168 ? -14.117 -0.423 1.133 1 92.38 168 LYS A CA 1
ATOM 1309 C C . LYS A 1 168 ? -14.742 0.349 2.291 1 92.38 168 LYS A C 1
ATOM 1311 O O . LYS A 1 168 ? -15.93 0.667 2.262 1 92.38 168 LYS A O 1
ATOM 1316 N N . MET A 1 169 ? -13.969 0.682 3.316 1 89.81 169 MET A N 1
ATOM 1317 C CA . MET A 1 169 ? -14.453 1.407 4.484 1 89.81 169 MET A CA 1
ATOM 1318 C C . MET A 1 169 ? -14.914 2.809 4.102 1 89.81 169 MET A C 1
ATOM 1320 O O . MET A 1 169 ? -15.969 3.27 4.559 1 89.81 169 MET A O 1
ATOM 1324 N N . ILE A 1 170 ? -14.164 3.438 3.297 1 90.06 170 ILE A N 1
ATOM 1325 C CA . ILE A 1 170 ? -14.508 4.793 2.875 1 90.06 170 ILE A CA 1
ATOM 1326 C C . ILE A 1 170 ? -15.773 4.758 2.018 1 90.06 170 ILE A C 1
ATOM 1328 O O . ILE A 1 170 ? -16.625 5.641 2.127 1 90.06 170 ILE A O 1
ATOM 1332 N N . ASP A 1 171 ? -15.914 3.74 1.153 1 88.19 171 ASP A N 1
ATOM 1333 C CA . ASP A 1 171 ? -17.109 3.58 0.326 1 88.19 171 ASP A CA 1
ATOM 1334 C C . ASP A 1 171 ? -18.359 3.395 1.188 1 88.19 171 ASP A C 1
ATOM 1336 O O . ASP A 1 171 ? -19.406 3.965 0.896 1 88.19 171 ASP A O 1
ATOM 1340 N N . LEU A 1 172 ? -18.219 2.668 2.189 1 85.69 172 LEU A N 1
ATOM 1341 C CA . LEU A 1 172 ? -19.344 2.402 3.086 1 85.69 172 LEU A CA 1
ATOM 1342 C C . LEU A 1 172 ? -19.703 3.65 3.883 1 85.69 172 LEU A C 1
ATOM 1344 O O . LEU A 1 172 ? -20.891 3.916 4.117 1 85.69 172 LEU A O 1
ATOM 1348 N N . ALA A 1 173 ? -18.656 4.367 4.332 1 80.56 173 ALA A N 1
ATOM 1349 C CA . ALA A 1 173 ? -18.891 5.602 5.074 1 80.56 173 ALA A CA 1
ATOM 1350 C C . ALA A 1 173 ? -19.594 6.645 4.203 1 80.56 173 ALA A C 1
ATOM 1352 O O . ALA A 1 173 ? -20.438 7.398 4.68 1 80.56 173 ALA A O 1
ATOM 1353 N N . ALA A 1 174 ? -19.203 6.734 2.945 1 78.75 174 ALA A N 1
ATOM 1354 C CA . ALA A 1 174 ? -19.812 7.676 2.004 1 78.75 174 ALA A CA 1
ATOM 1355 C C . ALA A 1 174 ? -21.266 7.316 1.724 1 78.75 174 ALA A C 1
ATOM 1357 O O . ALA A 1 174 ? -22.109 8.195 1.589 1 78.75 174 ALA A O 1
ATOM 1358 N N . ASP A 1 175 ? -21.547 6.094 1.617 1 75.5 175 ASP A N 1
ATOM 1359 C CA . ASP A 1 175 ? -22.906 5.625 1.357 1 75.5 175 ASP A CA 1
ATOM 1360 C C . ASP A 1 175 ? -23.828 5.953 2.527 1 75.5 175 ASP A C 1
ATOM 1362 O O . ASP A 1 175 ? -24.984 6.305 2.324 1 75.5 175 ASP A O 1
ATOM 1366 N N . ASP A 1 176 ? -23.297 5.879 3.648 1 68.38 176 ASP A N 1
ATOM 1367 C CA . ASP A 1 176 ? -24.094 6.184 4.836 1 68.38 176 ASP A CA 1
ATOM 1368 C C . ASP A 1 176 ? -24.406 7.676 4.926 1 68.38 176 ASP A C 1
ATOM 1370 O O . ASP A 1 176 ? -25.484 8.062 5.367 1 68.38 176 ASP A O 1
ATOM 1374 N N . SER A 1 177 ? -23.406 8.445 4.516 1 65.56 177 SER A N 1
ATOM 1375 C CA . SER A 1 177 ? -23.625 9.891 4.547 1 65.56 177 SER A CA 1
ATOM 1376 C C . SER A 1 177 ? -24.641 10.312 3.492 1 65.56 177 SER A C 1
ATOM 1378 O O . SER A 1 177 ? -25.406 11.25 3.707 1 65.56 177 SER A O 1
ATOM 1380 N N . GLU A 1 178 ? -24.625 9.664 2.445 1 60.81 178 GLU A N 1
ATOM 1381 C CA . GLU A 1 178 ? -25.594 9.984 1.396 1 60.81 178 GLU A CA 1
ATOM 1382 C C . GLU A 1 178 ? -27 9.547 1.785 1 60.81 178 GLU A C 1
ATOM 1384 O O . GLU A 1 178 ? -27.969 10.227 1.472 1 60.81 178 GLU A O 1
ATOM 1389 N N . LYS A 1 179 ? -27.062 8.453 2.467 1 57.34 179 LYS A N 1
ATOM 1390 C CA . LYS A 1 179 ? -28.375 7.984 2.898 1 57.34 179 LYS A CA 1
ATOM 1391 C C . LYS A 1 179 ? -28.953 8.883 3.988 1 57.34 179 LYS A C 1
ATOM 1393 O O . LYS A 1 179 ? -30.172 9.094 4.047 1 57.34 179 LYS A O 1
ATOM 1398 N N . LYS A 1 180 ? -28.141 9.375 4.879 1 55.03 180 LYS A N 1
ATOM 1399 C CA . LYS A 1 180 ? -28.625 10.25 5.938 1 55.03 180 LYS A CA 1
ATOM 1400 C C . LYS A 1 180 ? -28.984 11.633 5.395 1 55.03 180 LYS A C 1
ATOM 1402 O O . LYS A 1 180 ? -29.797 12.344 5.977 1 55.03 180 LYS A O 1
ATOM 1407 N N . GLY A 1 181 ? -28.219 12.055 4.418 1 46.81 181 GLY A N 1
ATOM 1408 C CA . GLY A 1 181 ? -28.594 13.336 3.838 1 46.81 181 GLY A CA 1
ATOM 1409 C C . GLY A 1 181 ? -29.875 13.281 3.041 1 46.81 181 GLY A C 1
ATOM 1410 O O . GLY A 1 181 ? -30.438 14.32 2.668 1 46.81 181 GLY A O 1
ATOM 1411 N N . LYS A 1 182 ? -30.156 12.227 2.453 1 48.97 182 LYS A N 1
ATOM 1412 C CA . LYS A 1 182 ? -31.422 12.141 1.735 1 48.97 182 LYS A CA 1
ATOM 1413 C C . LYS A 1 182 ? -32.594 11.93 2.699 1 48.97 182 LYS A C 1
ATOM 1415 O O . LYS A 1 182 ? -33.75 11.898 2.283 1 48.97 182 LYS A O 1
ATOM 1420 N N . LYS A 1 183 ? -32.406 11.664 3.871 1 43.62 183 LYS A N 1
ATOM 1421 C CA . LYS A 1 183 ? -33.625 11.695 4.688 1 43.62 183 LYS A CA 1
ATOM 1422 C C . LYS A 1 183 ? -33.844 13.062 5.32 1 43.62 183 LYS A C 1
ATOM 1424 O O . LYS A 1 183 ? -32.875 13.742 5.672 1 43.62 183 LYS A O 1
ATOM 1429 N N . MET B 1 1 ? -23.406 0.941 12.859 1 49.66 1 MET B N 1
ATOM 1430 C CA . MET B 1 1 ? -23.781 -0.469 12.922 1 49.66 1 MET B CA 1
ATOM 1431 C C . MET B 1 1 ? -23.797 -1.095 11.531 1 49.66 1 MET B C 1
ATOM 1433 O O . MET B 1 1 ? -23.109 -2.096 11.297 1 49.66 1 MET B O 1
ATOM 1437 N N . ALA B 1 2 ? -24.656 -0.357 10.656 1 47.81 2 ALA B N 1
ATOM 1438 C CA . ALA B 1 2 ? -24.828 -0.919 9.32 1 47.81 2 ALA B CA 1
ATOM 1439 C C . ALA B 1 2 ? -23.5 -0.963 8.57 1 47.81 2 ALA B C 1
ATOM 1441 O O . ALA B 1 2 ? -23.188 -1.95 7.902 1 47.81 2 ALA B O 1
ATOM 1442 N N . ASP B 1 3 ? -22.547 -0.05 8.93 1 65.88 3 ASP B N 1
ATOM 1443 C CA . ASP B 1 3 ? -21.25 0.066 8.266 1 65.88 3 ASP B CA 1
ATOM 1444 C C . ASP B 1 3 ? -20.297 -1.041 8.711 1 65.88 3 ASP B C 1
ATOM 1446 O O . ASP B 1 3 ? -19.578 -1.628 7.891 1 65.88 3 ASP B O 1
ATOM 1450 N N . ASN B 1 4 ? -20.594 -1.552 9.867 1 75.06 4 ASN B N 1
ATOM 1451 C CA . ASN B 1 4 ? -19.734 -2.607 10.406 1 75.06 4 ASN B CA 1
ATOM 1452 C C . ASN B 1 4 ? -20.109 -3.971 9.82 1 75.06 4 ASN B C 1
ATOM 1454 O O . ASN B 1 4 ? -19.219 -4.785 9.547 1 75.06 4 ASN B O 1
ATOM 1458 N N . GLU B 1 5 ? -21.438 -4.082 9.609 1 77.69 5 GLU B N 1
ATOM 1459 C CA . GLU B 1 5 ? -21.906 -5.348 9.047 1 77.69 5 GLU B CA 1
ATOM 1460 C C . GLU B 1 5 ? -21.438 -5.504 7.594 1 77.69 5 GLU B C 1
ATOM 1462 O O . GLU B 1 5 ? -21.031 -6.586 7.184 1 77.69 5 GLU B O 1
ATOM 1467 N N . GLN B 1 6 ? -21.562 -4.438 6.91 1 83.69 6 GLN B N 1
ATOM 1468 C CA . GLN B 1 6 ? -21.172 -4.473 5.504 1 83.69 6 GLN B CA 1
ATOM 1469 C C . GLN B 1 6 ? -19.672 -4.711 5.359 1 83.69 6 GLN B C 1
ATOM 1471 O O . GLN B 1 6 ? -19.234 -5.406 4.438 1 83.69 6 GLN B O 1
ATOM 1476 N N . PHE B 1 7 ? -18.969 -4.137 6.238 1 86.12 7 PHE B N 1
ATOM 1477 C CA . PHE B 1 7 ? -17.516 -4.352 6.199 1 86.12 7 PHE B CA 1
ATOM 1478 C C . PHE B 1 7 ? -17.172 -5.785 6.582 1 86.12 7 PHE B C 1
ATOM 1480 O O . PHE B 1 7 ? -16.297 -6.406 5.973 1 86.12 7 PHE B O 1
ATOM 1487 N N . ALA B 1 8 ? -17.906 -6.316 7.531 1 84.75 8 ALA B N 1
ATOM 1488 C CA . ALA B 1 8 ? -17.734 -7.711 7.922 1 84.75 8 ALA B CA 1
ATOM 1489 C C . ALA B 1 8 ? -18.047 -8.656 6.766 1 84.75 8 ALA B C 1
ATOM 1491 O O . ALA B 1 8 ? -17.359 -9.664 6.57 1 84.75 8 ALA B O 1
ATOM 1492 N N . ASP B 1 9 ? -19.031 -8.305 6.066 1 88.25 9 ASP B N 1
ATOM 1493 C CA . ASP B 1 9 ? -19.391 -9.078 4.887 1 88.25 9 ASP B CA 1
ATOM 1494 C C . ASP B 1 9 ? -18.281 -9.07 3.848 1 88.25 9 ASP B C 1
ATOM 1496 O O . ASP B 1 9 ? -18 -10.086 3.213 1 88.25 9 ASP B O 1
ATOM 1500 N N . TYR B 1 10 ? -17.719 -7.945 3.707 1 90.19 10 TYR B N 1
ATOM 1501 C CA . TYR B 1 10 ? -16.609 -7.82 2.762 1 90.19 10 TYR B CA 1
ATOM 1502 C C . TYR B 1 10 ? -15.43 -8.688 3.186 1 90.19 10 TYR B C 1
ATOM 1504 O O . TYR B 1 10 ? -14.836 -9.391 2.361 1 90.19 10 TYR B O 1
ATOM 1512 N N . LEU B 1 11 ? -15.094 -8.656 4.379 1 89.19 11 LEU B N 1
ATOM 1513 C CA . LEU B 1 11 ? -14.016 -9.484 4.906 1 89.19 11 LEU B CA 1
ATOM 1514 C C . LEU B 1 11 ? -14.336 -10.969 4.742 1 89.19 11 LEU B C 1
ATOM 1516 O O . LEU B 1 11 ? -13.445 -11.766 4.449 1 89.19 11 LEU B O 1
ATOM 1520 N N . GLY B 1 12 ? -15.578 -11.305 4.898 1 89.75 12 GLY B N 1
ATOM 1521 C CA . GLY B 1 12 ? -16.031 -12.672 4.668 1 89.75 12 GLY B CA 1
ATOM 1522 C C . GLY B 1 12 ? -15.867 -13.117 3.227 1 89.75 12 GLY B C 1
ATOM 1523 O O . GLY B 1 12 ? -15.445 -14.242 2.963 1 89.75 12 GLY B O 1
ATOM 1524 N N . GLN B 1 13 ? -16.172 -12.25 2.373 1 90.38 13 GLN B N 1
ATOM 1525 C CA . GLN B 1 13 ? -16.016 -12.531 0.951 1 90.38 13 GLN B CA 1
ATOM 1526 C C . GLN B 1 13 ? -14.547 -12.781 0.604 1 90.38 13 GLN B C 1
ATOM 1528 O O . GLN B 1 13 ? -14.227 -13.695 -0.164 1 90.38 13 GLN B O 1
ATOM 1533 N N . LEU B 1 14 ? -13.695 -11.953 1.167 1 91.69 14 LEU B N 1
ATOM 1534 C CA . LEU B 1 14 ? -12.266 -12.117 0.947 1 91.69 14 LEU B CA 1
ATOM 1535 C C . LEU B 1 14 ? -11.789 -13.477 1.454 1 91.69 14 LEU B C 1
ATOM 1537 O O . LEU B 1 14 ? -11.016 -14.164 0.778 1 91.69 14 LEU B O 1
ATOM 1541 N N . GLN B 1 15 ? -12.273 -13.805 2.541 1 89.12 15 GLN B N 1
ATOM 1542 C CA . GLN B 1 15 ? -11.867 -15.055 3.176 1 89.12 15 GLN B CA 1
ATOM 1543 C C . GLN B 1 15 ? -12.406 -16.266 2.414 1 89.12 15 GLN B C 1
ATOM 1545 O O . GLN B 1 15 ? -11.734 -17.281 2.311 1 89.12 15 GLN B O 1
ATOM 1550 N N . GLU B 1 16 ? -13.531 -16.109 1.825 1 88.31 16 GLU B N 1
ATOM 1551 C CA . GLU B 1 16 ? -14.195 -17.219 1.132 1 88.31 16 GLU B CA 1
ATOM 1552 C C . GLU B 1 16 ? -13.664 -17.359 -0.293 1 88.31 16 GLU B C 1
ATOM 1554 O O . GLU B 1 16 ? -13.867 -18.406 -0.929 1 88.31 16 GLU B O 1
ATOM 1559 N N . ALA B 1 17 ? -13.156 -16.281 -0.917 1 85.62 17 ALA B N 1
ATOM 1560 C CA . ALA B 1 17 ? -12.688 -16.281 -2.301 1 85.62 17 ALA B CA 1
ATOM 1561 C C . ALA B 1 17 ? -11.664 -17.391 -2.529 1 85.62 17 ALA B C 1
ATOM 1563 O O . ALA B 1 17 ? -11.5 -17.875 -3.654 1 85.62 17 ALA B O 1
ATOM 1564 N N . GLN B 1 18 ? -11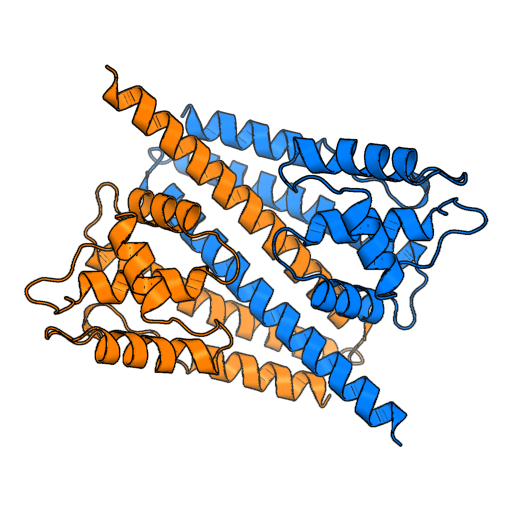.438 -18.328 -1.793 1 81.38 18 GLN B N 1
ATOM 1565 C CA . GLN B 1 18 ? -10.508 -19.453 -1.921 1 81.38 18 GLN B CA 1
ATOM 1566 C C . GLN B 1 18 ? -9.477 -19.188 -3.012 1 81.38 18 GLN B C 1
ATOM 1568 O O . GLN B 1 18 ? -9.703 -19.5 -4.184 1 81.38 18 GLN B O 1
ATOM 1573 N N . PHE B 1 19 ? -8.375 -18.547 -2.908 1 93.94 19 PHE B N 1
ATOM 1574 C CA . PHE B 1 19 ? -7.258 -18.406 -3.832 1 93.94 19 PHE B CA 1
ATOM 1575 C C . PHE B 1 19 ? -6.609 -19.75 -4.105 1 93.94 19 PHE B C 1
ATOM 1577 O O . PHE B 1 19 ? -6.246 -20.469 -3.176 1 93.94 19 PHE B O 1
ATOM 1584 N N . PRO B 1 20 ? -6.488 -20.047 -5.398 1 96.69 20 PRO B N 1
ATOM 1585 C CA . PRO B 1 20 ? -6.02 -21.391 -5.742 1 96.69 20 PRO B CA 1
ATOM 1586 C C . PRO B 1 20 ? -4.535 -21.594 -5.441 1 96.69 20 PRO B C 1
ATOM 1588 O O . PRO B 1 20 ? -3.711 -20.75 -5.777 1 96.69 20 PRO B O 1
ATOM 1591 N N . ARG B 1 21 ? -4.293 -22.703 -4.801 1 96.62 21 ARG B N 1
ATOM 1592 C CA . ARG B 1 21 ? -2.902 -23.141 -4.73 1 96.62 21 ARG B CA 1
ATOM 1593 C C . ARG B 1 21 ? -2.441 -23.719 -6.062 1 96.62 21 ARG B C 1
ATOM 1595 O O . ARG B 1 21 ? -3.225 -23.812 -7.012 1 96.62 21 ARG B O 1
ATOM 1602 N N . TRP B 1 22 ? -1.182 -24.078 -6.09 1 97.44 22 TRP B N 1
ATOM 1603 C CA . TRP B 1 22 ? -0.589 -24.547 -7.336 1 97.44 22 TRP B CA 1
ATOM 1604 C C . TRP B 1 22 ? -1.377 -25.719 -7.898 1 97.44 22 TRP B C 1
ATOM 1606 O O . TRP B 1 22 ? -1.729 -25.734 -9.086 1 97.44 22 TRP B O 1
ATOM 1616 N N . THR B 1 23 ? -1.729 -26.641 -7.031 1 96.5 23 THR B N 1
ATOM 1617 C CA . THR B 1 23 ? -2.393 -27.875 -7.441 1 96.5 23 THR B CA 1
ATOM 1618 C C . THR B 1 23 ? -3.857 -27.609 -7.785 1 96.5 23 THR B C 1
ATOM 1620 O O . THR B 1 23 ? -4.52 -28.453 -8.398 1 96.5 23 THR B O 1
ATOM 1623 N N . ASP B 1 24 ? -4.387 -26.453 -7.359 1 96.44 24 ASP B N 1
ATOM 1624 C CA . ASP B 1 24 ? -5.777 -26.078 -7.613 1 96.44 24 ASP B CA 1
ATOM 1625 C C . ASP B 1 24 ? -5.922 -25.375 -8.961 1 96.44 24 ASP B C 1
ATOM 1627 O O . ASP B 1 24 ? -7.031 -25.219 -9.469 1 96.44 24 ASP B O 1
ATOM 1631 N N . LEU B 1 25 ? -4.785 -24.953 -9.523 1 96.81 25 LEU B N 1
ATOM 1632 C CA . LEU B 1 25 ? -4.82 -24.297 -10.828 1 96.81 25 LEU B CA 1
ATOM 1633 C C . LEU B 1 25 ? -5.172 -25.297 -11.922 1 96.81 25 LEU B C 1
ATOM 1635 O O . LEU B 1 25 ? -4.898 -26.5 -11.781 1 96.81 25 LEU B O 1
ATOM 1639 N N . PRO B 1 26 ? -5.809 -24.734 -13.008 1 95.12 26 PRO B N 1
ATOM 1640 C CA . PRO B 1 26 ? -5.992 -25.625 -14.148 1 95.12 26 PRO B CA 1
ATOM 1641 C C . PRO B 1 26 ? -4.691 -26.297 -14.594 1 95.12 26 PRO B C 1
ATOM 1643 O O . PRO B 1 26 ? -3.709 -25.609 -14.883 1 95.12 26 PRO B O 1
ATOM 1646 N N . GLN B 1 27 ? -4.691 -27.609 -14.617 1 92.94 27 GLN B N 1
ATOM 1647 C CA . GLN B 1 27 ? -3.484 -28.359 -14.938 1 92.94 27 GLN B CA 1
ATOM 1648 C C . GLN B 1 27 ? -3.418 -28.688 -16.422 1 92.94 27 GLN B C 1
ATOM 1650 O O . GLN B 1 27 ? -2.773 -29.656 -16.828 1 92.94 27 GLN B O 1
ATOM 1655 N N . PHE B 1 28 ? -4.164 -27.969 -17.234 1 92.56 28 PHE B N 1
ATOM 1656 C CA . PHE B 1 28 ? -4.133 -28.047 -18.703 1 92.56 28 PHE B CA 1
ATOM 1657 C C . PHE B 1 28 ? -3.941 -26.672 -19.312 1 92.56 28 PHE B C 1
ATOM 1659 O O . PHE B 1 28 ? -4.184 -25.656 -18.656 1 92.56 28 PHE B O 1
ATOM 1666 N N . ASP B 1 29 ? -3.455 -26.641 -20.531 1 93.38 29 ASP B N 1
ATOM 1667 C CA . ASP B 1 29 ? -3.154 -25.391 -21.219 1 93.38 29 ASP B CA 1
ATOM 1668 C C . ASP B 1 29 ? -4.434 -24.625 -21.531 1 93.38 29 ASP B C 1
ATOM 1670 O O . ASP B 1 29 ? -5.441 -25.219 -21.922 1 93.38 29 ASP B O 1
ATOM 1674 N N . LEU B 1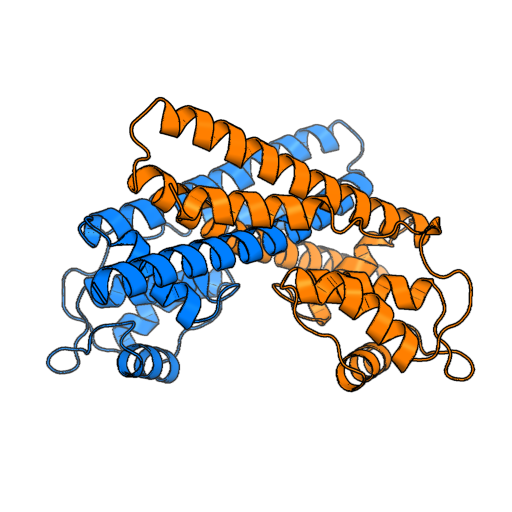 30 ? -4.391 -23.297 -21.281 1 96.44 30 LEU B N 1
ATOM 1675 C CA . LEU B 1 30 ? -5.547 -22.438 -21.516 1 96.44 30 LEU B CA 1
ATOM 1676 C C . LEU B 1 30 ? -5.238 -21.406 -22.594 1 96.44 30 LEU B C 1
ATOM 1678 O O . LEU B 1 30 ? -4.109 -20.922 -22.688 1 96.44 30 LEU B O 1
ATOM 1682 N N . TYR B 1 31 ? -6.262 -21.109 -23.344 1 96.31 31 TYR B N 1
ATOM 1683 C CA . TYR B 1 31 ? -6.152 -19.953 -24.219 1 96.31 31 TYR B CA 1
ATOM 1684 C C . TYR B 1 31 ? -6.215 -18.656 -23.406 1 96.31 31 TYR B C 1
ATOM 1686 O O . TYR B 1 31 ? -6.68 -18.656 -22.266 1 96.31 31 TYR B O 1
ATOM 1694 N N . MET B 1 32 ? -5.777 -17.625 -24.016 1 95.12 32 MET B N 1
ATOM 1695 C CA . MET B 1 32 ? -5.656 -16.328 -23.344 1 95.12 32 MET B CA 1
ATOM 1696 C C . MET B 1 32 ? -6.98 -15.93 -22.688 1 95.12 32 MET B C 1
ATOM 1698 O O . MET B 1 32 ? -7.02 -15.586 -21.516 1 95.12 32 MET B O 1
ATOM 1702 N N . ASP B 1 33 ? -8.062 -16 -23.484 1 96.5 33 ASP B N 1
ATOM 1703 C CA . ASP B 1 33 ? -9.367 -15.562 -23 1 96.5 33 ASP B CA 1
ATOM 1704 C C . ASP B 1 33 ? -9.844 -16.422 -21.844 1 96.5 33 ASP B C 1
ATOM 1706 O O . ASP B 1 33 ? -10.477 -15.93 -20.906 1 96.5 33 ASP B O 1
ATOM 1710 N N . GLN B 1 34 ? -9.492 -17.672 -21.859 1 97.06 34 GLN B N 1
ATOM 1711 C CA . GLN B 1 34 ? -9.859 -18.594 -20.797 1 97.06 34 GLN B CA 1
ATOM 1712 C C . GLN B 1 34 ? -9.078 -18.297 -19.516 1 97.06 34 GLN B C 1
ATOM 1714 O O . GLN B 1 34 ? -9.641 -18.328 -18.422 1 97.06 34 GLN B O 1
ATOM 1719 N N . GLY B 1 35 ? -7.789 -18.078 -19.719 1 96.75 35 GLY B N 1
ATOM 1720 C CA . GLY B 1 35 ? -6.961 -17.719 -18.562 1 96.75 35 GLY B CA 1
ATOM 1721 C C . GLY B 1 35 ? -7.375 -16.422 -17.906 1 96.75 35 GLY B C 1
ATOM 1722 O O . GLY B 1 35 ? -7.469 -16.328 -16.688 1 96.75 35 GLY B O 1
ATOM 1723 N N . ILE B 1 36 ? -7.676 -15.469 -18.688 1 97.31 36 ILE B N 1
ATOM 1724 C CA . ILE B 1 36 ? -8.086 -14.148 -18.219 1 97.31 36 ILE B CA 1
ATOM 1725 C C . ILE B 1 36 ? -9.422 -14.258 -17.484 1 97.31 36 ILE B C 1
ATOM 1727 O O . ILE B 1 36 ? -9.602 -13.664 -16.422 1 97.31 36 ILE B O 1
ATOM 1731 N N . GLN B 1 37 ? -10.305 -14.977 -18.062 1 97.56 37 GLN B N 1
ATOM 1732 C CA . GLN B 1 37 ? -11.594 -15.18 -17.406 1 97.56 37 GLN B CA 1
ATOM 1733 C C . GLN B 1 37 ? -11.422 -15.867 -16.062 1 97.56 37 GLN B C 1
ATOM 1735 O O . GLN B 1 37 ? -12.047 -15.469 -15.078 1 97.56 37 GLN B O 1
ATOM 1740 N N . TYR B 1 38 ? -10.641 -16.891 -16.062 1 97.19 38 TYR B N 1
ATOM 1741 C CA . TYR B 1 38 ? -10.359 -17.609 -14.82 1 97.19 38 TYR B CA 1
ATOM 1742 C C . TYR B 1 38 ? -9.859 -16.656 -13.742 1 97.19 38 TYR B C 1
ATOM 1744 O O . TYR B 1 38 ? -10.367 -16.656 -12.617 1 97.19 38 TYR B O 1
ATOM 1752 N N . VAL B 1 39 ? -8.906 -15.836 -14.047 1 97.38 39 VAL B N 1
ATOM 1753 C CA . VAL B 1 39 ? -8.289 -14.906 -13.102 1 97.38 39 VAL B CA 1
ATOM 1754 C C . VAL B 1 39 ? -9.305 -13.844 -12.688 1 97.38 39 VAL B C 1
ATOM 1756 O O . VAL B 1 39 ? -9.453 -13.555 -11.492 1 97.38 39 VAL B O 1
ATOM 1759 N N . ASN B 1 40 ? -10.016 -13.328 -13.648 1 97.75 40 ASN B N 1
ATOM 1760 C CA . ASN B 1 40 ? -10.984 -12.273 -13.367 1 97.75 40 ASN B CA 1
ATOM 1761 C C . ASN B 1 40 ? -12.125 -12.773 -12.484 1 97.75 40 ASN B C 1
ATOM 1763 O O . ASN B 1 40 ? -12.648 -12.023 -11.664 1 97.75 40 ASN B O 1
ATOM 1767 N N . ASP B 1 41 ? -12.508 -14 -12.648 1 96.38 41 ASP B N 1
ATOM 1768 C CA . ASP B 1 41 ? -13.539 -14.586 -11.797 1 96.38 41 ASP B CA 1
ATOM 1769 C C . ASP B 1 41 ? -13.117 -14.57 -10.328 1 96.38 41 ASP B C 1
ATOM 1771 O O . ASP B 1 41 ? -13.961 -14.516 -9.43 1 96.38 41 ASP B O 1
ATOM 1775 N N . ILE B 1 42 ? -11.875 -14.578 -10.102 1 95.12 42 ILE B N 1
ATOM 1776 C CA . ILE B 1 42 ? -11.344 -14.625 -8.742 1 95.12 42 ILE B CA 1
ATOM 1777 C C . ILE B 1 42 ? -11.172 -13.203 -8.203 1 95.12 42 ILE B C 1
ATOM 1779 O O . ILE B 1 42 ? -11.664 -12.875 -7.125 1 95.12 42 ILE B O 1
ATOM 1783 N N . VAL B 1 43 ? -10.578 -12.32 -8.984 1 96.38 43 VAL B N 1
ATOM 1784 C CA . VAL B 1 43 ? -10.047 -11.086 -8.406 1 96.38 43 VAL B CA 1
ATOM 1785 C C . VAL B 1 43 ? -11.07 -9.969 -8.562 1 96.38 43 VAL B C 1
ATOM 1787 O O . VAL B 1 43 ? -11.141 -9.062 -7.723 1 96.38 43 VAL B O 1
ATOM 1790 N N . THR B 1 44 ? -11.922 -10 -9.602 1 95.69 44 THR B N 1
ATOM 1791 C CA . THR B 1 44 ? -12.805 -8.891 -9.906 1 95.69 44 THR B CA 1
ATOM 1792 C C . THR B 1 44 ? -13.844 -8.695 -8.805 1 95.69 44 THR B C 1
ATOM 1794 O O . THR B 1 44 ? -14.039 -7.582 -8.32 1 95.69 44 THR B O 1
ATOM 1797 N N . PRO B 1 45 ? -14.492 -9.742 -8.297 1 93.38 45 PRO B N 1
ATOM 1798 C CA . PRO B 1 45 ? -15.492 -9.562 -7.25 1 93.38 45 PRO B CA 1
ATOM 1799 C C . PRO B 1 45 ? -14.891 -9.039 -5.945 1 93.38 45 PRO B C 1
ATOM 1801 O O . PRO B 1 45 ? -15.625 -8.547 -5.078 1 93.38 45 PRO B O 1
ATOM 1804 N N . LEU B 1 46 ? -13.602 -9.156 -5.836 1 93.19 46 LEU B N 1
ATOM 1805 C CA . LEU B 1 46 ? -12.93 -8.805 -4.586 1 93.19 46 LEU B CA 1
ATOM 1806 C C . LEU B 1 46 ? -12.375 -7.387 -4.66 1 93.19 46 LEU B C 1
ATOM 1808 O O . LEU B 1 46 ? -11.812 -6.887 -3.68 1 93.19 46 LEU B O 1
ATOM 1812 N N . GLY B 1 47 ? -12.453 -6.793 -5.848 1 92.62 47 GLY B N 1
ATOM 1813 C CA . GLY B 1 47 ? -12.109 -5.383 -5.957 1 92.62 47 GLY B CA 1
ATOM 1814 C C . GLY B 1 47 ? -10.688 -5.148 -6.434 1 92.62 47 GLY B C 1
ATOM 1815 O O . GLY B 1 47 ? -10.164 -4.039 -6.312 1 92.62 47 GLY B O 1
ATOM 1816 N N . PHE B 1 48 ? -10.031 -6.191 -6.973 1 95.94 48 PHE B N 1
ATOM 1817 C CA . PHE B 1 48 ? -8.656 -6.043 -7.426 1 95.94 48 PHE B CA 1
ATOM 1818 C C . PHE B 1 48 ? -8.602 -5.395 -8.805 1 95.94 48 PHE B C 1
ATOM 1820 O O . PHE B 1 48 ? -7.535 -5.004 -9.273 1 95.94 48 PHE B O 1
ATOM 1827 N N . GLY B 1 49 ? -9.719 -5.254 -9.445 1 94.62 49 GLY B N 1
ATOM 1828 C CA . GLY B 1 49 ? -9.766 -4.797 -10.828 1 94.62 49 GLY B CA 1
ATOM 1829 C C . GLY B 1 49 ? -9.781 -5.934 -11.836 1 94.62 49 GLY B C 1
ATOM 1830 O O . GLY B 1 49 ? -9.695 -7.105 -11.453 1 94.62 49 GLY B O 1
ATOM 1831 N N . GLU B 1 50 ? -9.875 -5.539 -13.078 1 96.69 50 GLU B N 1
ATOM 1832 C CA . GLU B 1 50 ? -9.961 -6.516 -14.164 1 96.69 50 GLU B CA 1
ATOM 1833 C C . GLU B 1 50 ? -8.656 -6.574 -14.961 1 96.69 50 GLU B C 1
ATOM 1835 O O . GLU B 1 50 ? -8.008 -5.551 -15.18 1 96.69 50 GLU B O 1
ATOM 1840 N N . ILE B 1 51 ? -8.336 -7.777 -15.336 1 97.19 51 ILE B N 1
ATOM 1841 C CA . ILE B 1 51 ? -7.203 -7.988 -16.234 1 97.19 51 ILE B CA 1
ATOM 1842 C C . ILE B 1 51 ? -7.703 -8.18 -17.656 1 97.19 51 ILE B C 1
ATOM 1844 O O . ILE B 1 51 ? -8.695 -8.883 -17.891 1 97.19 51 ILE B O 1
ATOM 1848 N N . THR B 1 52 ? -7.016 -7.562 -18.609 1 97.44 52 THR B N 1
ATOM 1849 C CA . THR B 1 52 ? -7.43 -7.641 -20 1 97.44 52 THR B CA 1
ATOM 1850 C C . THR B 1 52 ? -6.363 -8.344 -20.844 1 97.44 52 THR B C 1
ATOM 1852 O O . THR B 1 52 ? -5.246 -8.57 -20.375 1 97.44 52 THR B O 1
ATOM 1855 N N . SER B 1 53 ? -6.809 -8.68 -22.062 1 96.62 53 SER B N 1
ATOM 1856 C CA . SER B 1 53 ? -5.887 -9.32 -23 1 96.62 53 SER B CA 1
ATOM 1857 C C . SER B 1 53 ? -4.719 -8.398 -23.344 1 96.62 53 SER B C 1
ATOM 1859 O O . SER B 1 53 ? -3.582 -8.852 -23.469 1 96.62 53 SER B O 1
ATOM 1861 N N . THR B 1 54 ? -5.035 -7.086 -23.438 1 97 54 THR B N 1
ATOM 1862 C CA . THR B 1 54 ? -4.008 -6.094 -23.719 1 97 54 THR B CA 1
ATOM 1863 C C . THR B 1 54 ? -2.963 -6.059 -22.609 1 97 54 THR B C 1
ATOM 1865 O O . THR B 1 54 ? -1.762 -6 -22.875 1 97 54 THR B O 1
ATOM 1868 N N . MET B 1 55 ? -3.408 -6.141 -21.422 1 96.81 55 MET B N 1
ATOM 1869 C CA . MET B 1 55 ? -2.498 -6.145 -20.281 1 96.81 55 MET B CA 1
ATOM 1870 C C . MET B 1 55 ? -1.595 -7.375 -20.312 1 96.81 55 MET B C 1
ATOM 1872 O O . MET B 1 55 ? -0.373 -7.254 -20.203 1 96.81 55 MET B O 1
ATOM 1876 N N . VAL B 1 56 ? -2.154 -8.547 -20.5 1 97.25 56 VAL B N 1
ATOM 1877 C CA . VAL B 1 56 ? -1.389 -9.789 -20.5 1 97.25 56 VAL B CA 1
ATOM 1878 C C . VAL B 1 56 ? -0.366 -9.766 -21.641 1 97.25 56 VAL B C 1
ATOM 1880 O O . VAL B 1 56 ? 0.777 -10.195 -21.453 1 97.25 56 VAL B O 1
ATOM 1883 N N . ASN B 1 57 ? -0.761 -9.258 -22.781 1 95.88 57 ASN B N 1
ATOM 1884 C CA . ASN B 1 57 ? 0.164 -9.117 -23.906 1 95.88 57 ASN B CA 1
ATOM 1885 C C . ASN B 1 57 ? 1.351 -8.227 -23.531 1 95.88 57 ASN B C 1
ATOM 1887 O O . ASN B 1 57 ? 2.488 -8.516 -23.906 1 95.88 57 ASN B O 1
ATOM 1891 N N . ASN B 1 58 ? 1.048 -7.211 -22.844 1 95.94 58 ASN B N 1
ATOM 1892 C CA . ASN B 1 58 ? 2.107 -6.316 -22.391 1 95.94 58 ASN B CA 1
ATOM 1893 C C . ASN B 1 58 ? 3.057 -7.016 -21.422 1 95.94 58 ASN B C 1
ATOM 1895 O O . ASN B 1 58 ? 4.266 -6.797 -21.469 1 95.94 58 ASN B O 1
ATOM 1899 N N . TYR B 1 59 ? 2.475 -7.828 -20.547 1 95.94 59 TYR B N 1
ATOM 1900 C CA . TYR B 1 59 ? 3.268 -8.57 -19.578 1 95.94 59 TYR B CA 1
ATOM 1901 C C . TYR B 1 59 ? 4.215 -9.539 -20.281 1 95.94 59 TYR B C 1
ATOM 1903 O O . TYR B 1 59 ? 5.352 -9.734 -19.844 1 95.94 59 TYR B O 1
ATOM 1911 N N . VAL B 1 60 ? 3.719 -10.148 -21.344 1 96.12 60 VAL B N 1
ATOM 1912 C CA . VAL B 1 60 ? 4.516 -11.078 -22.125 1 96.12 60 VAL B CA 1
ATOM 1913 C C . VAL B 1 60 ? 5.625 -10.32 -22.859 1 96.12 60 VAL B C 1
ATOM 1915 O O . VAL B 1 60 ? 6.789 -10.734 -22.828 1 96.12 60 VAL B O 1
ATOM 1918 N N . LYS B 1 61 ? 5.266 -9.188 -23.422 1 95.5 61 LYS B N 1
ATOM 1919 C CA . LYS B 1 61 ? 6.211 -8.367 -24.156 1 95.5 61 LYS B CA 1
ATOM 1920 C C . LYS B 1 61 ? 7.344 -7.879 -23.266 1 95.5 61 LYS B C 1
ATOM 1922 O O . LYS B 1 61 ? 8.492 -7.797 -23.703 1 95.5 61 LYS B O 1
ATOM 1927 N N . LYS B 1 62 ? 7.062 -7.66 -22.062 1 94.12 62 LYS B N 1
ATOM 1928 C CA . LYS B 1 62 ? 8.039 -7.133 -21.109 1 94.12 62 LYS B CA 1
ATOM 1929 C C . LYS B 1 62 ? 8.828 -8.266 -20.453 1 94.12 62 LYS B C 1
ATOM 1931 O O . LYS B 1 62 ? 9.695 -8.016 -19.609 1 94.12 62 LYS B O 1
ATOM 1936 N N . GLY B 1 63 ? 8.406 -9.484 -20.672 1 93.06 63 GLY B N 1
ATOM 1937 C CA . GLY B 1 63 ? 9.141 -10.641 -20.188 1 93.06 63 GLY B CA 1
ATOM 1938 C C . GLY B 1 63 ? 8.766 -11.047 -18.781 1 93.06 63 GLY B C 1
ATOM 1939 O O . GLY B 1 63 ? 9.438 -11.875 -18.172 1 93.06 63 GLY B O 1
ATOM 1940 N N . VAL B 1 64 ? 7.746 -10.461 -18.25 1 93.5 64 VAL B N 1
ATOM 1941 C CA . VAL B 1 64 ? 7.293 -10.781 -16.891 1 93.5 64 VAL B CA 1
ATOM 1942 C C . VAL B 1 64 ? 6.578 -12.133 -16.891 1 93.5 64 VAL B C 1
ATOM 1944 O O . VAL B 1 64 ? 6.668 -12.891 -15.93 1 93.5 64 VAL B O 1
ATOM 1947 N N . ILE B 1 65 ? 5.871 -12.391 -17.938 1 95.12 65 ILE B N 1
ATOM 1948 C CA . ILE B 1 65 ? 5.215 -13.672 -18.188 1 95.12 65 ILE B CA 1
ATOM 1949 C C . ILE B 1 65 ? 5.82 -14.32 -19.422 1 95.12 65 ILE B C 1
ATOM 1951 O O . ILE B 1 65 ? 6.051 -13.656 -20.438 1 95.12 65 ILE B O 1
ATOM 1955 N N . LYS B 1 66 ? 6.117 -15.562 -19.297 1 93.88 66 LYS B N 1
ATOM 1956 C CA . LYS B 1 66 ? 6.652 -16.281 -20.453 1 93.88 66 LYS B CA 1
ATOM 1957 C C . LYS B 1 66 ? 5.637 -16.344 -21.578 1 93.88 66 LYS B C 1
ATOM 1959 O O . LYS B 1 66 ? 4.438 -16.5 -21.344 1 93.88 66 LYS B O 1
ATOM 1964 N N . ALA B 1 67 ? 6.148 -16.266 -22.719 1 94.25 67 ALA B N 1
ATOM 1965 C CA . ALA B 1 67 ? 5.289 -16.344 -23.906 1 94.25 67 ALA B CA 1
ATOM 1966 C C . ALA B 1 67 ? 4.523 -17.656 -23.953 1 94.25 67 ALA B C 1
ATOM 1968 O O . ALA B 1 67 ? 5.047 -18.703 -23.547 1 94.25 67 ALA B O 1
ATOM 1969 N N . PRO B 1 68 ? 3.279 -17.531 -24.406 1 94 68 PRO B N 1
ATOM 1970 C CA . PRO B 1 68 ? 2.52 -18.781 -24.562 1 94 68 PRO B CA 1
ATOM 1971 C C . PRO B 1 68 ? 3.121 -19.719 -25.609 1 94 68 PRO B C 1
ATOM 1973 O O . PRO B 1 68 ? 3.865 -19.266 -26.484 1 94 68 PRO B O 1
ATOM 1976 N N . LEU B 1 69 ? 2.92 -21.016 -25.422 1 92.38 69 LEU B N 1
ATOM 1977 C CA . LEU B 1 69 ? 3.281 -22.031 -26.406 1 92.38 69 LEU B CA 1
ATOM 1978 C C . LEU B 1 69 ? 2.092 -22.375 -27.281 1 92.38 69 LEU B C 1
ATOM 1980 O O . LEU B 1 69 ? 1.073 -22.875 -26.797 1 92.38 69 LEU B O 1
ATOM 1984 N N . LYS B 1 70 ? 2.188 -22.219 -28.531 1 92.94 70 LYS B N 1
ATOM 1985 C CA . LYS B 1 70 ? 1.083 -22.438 -29.453 1 92.94 70 LYS B CA 1
ATOM 1986 C C . LYS B 1 70 ? -0.192 -21.75 -28.984 1 92.94 70 LYS B C 1
ATOM 1988 O O . LYS B 1 70 ? -1.251 -22.391 -28.906 1 92.94 70 LYS B O 1
ATOM 1993 N N . LYS B 1 71 ? -0.091 -20.547 -28.453 1 91.62 71 LYS B N 1
ATOM 1994 C CA . LYS B 1 71 ? -1.175 -19.656 -28.031 1 91.62 71 LYS B CA 1
ATOM 1995 C C . LYS B 1 71 ? -1.822 -20.141 -26.734 1 91.62 71 LYS B C 1
ATOM 1997 O O . LYS B 1 71 ? -2.9 -19.672 -26.359 1 91.62 71 LYS B O 1
ATOM 2002 N N . LYS B 1 72 ? -1.116 -21 -26.062 1 95.38 72 LYS B N 1
ATOM 2003 C CA . LYS B 1 72 ? -1.689 -21.547 -24.828 1 95.38 72 LYS B CA 1
ATOM 2004 C C . LYS B 1 72 ? -0.816 -21.234 -23.625 1 95.38 72 LYS B C 1
ATOM 2006 O O . LYS B 1 72 ? 0.413 -21.25 -23.719 1 95.38 72 LYS B O 1
ATOM 2011 N N . TYR B 1 73 ? -1.459 -20.984 -22.562 1 95.44 73 TYR B N 1
ATOM 2012 C CA . TYR B 1 73 ? -0.811 -20.609 -21.312 1 95.44 73 TYR B CA 1
ATOM 2013 C C . TYR B 1 73 ? -0.806 -21.766 -20.328 1 95.44 73 TYR B C 1
ATOM 2015 O O . TYR B 1 73 ? -1.851 -22.359 -20.062 1 95.44 73 TYR B O 1
ATOM 2023 N N . ARG B 1 74 ? 0.41 -22.016 -19.812 1 94.62 74 ARG B N 1
ATOM 2024 C CA . ARG B 1 74 ? 0.6 -23.094 -18.844 1 94.62 74 ARG B CA 1
ATOM 2025 C C . ARG B 1 74 ? 0.341 -22.594 -17.422 1 94.62 74 ARG B C 1
ATOM 2027 O O . ARG B 1 74 ? 0.168 -21.391 -17.203 1 94.62 74 ARG B O 1
ATOM 2034 N N . PRO B 1 75 ? 0.317 -23.5 -16.469 1 94.88 75 PRO B N 1
ATOM 2035 C CA . PRO B 1 75 ? 0.023 -23.109 -15.086 1 94.88 75 PRO B CA 1
ATOM 2036 C C . PRO B 1 75 ? 0.979 -22.047 -14.555 1 94.88 75 PRO B C 1
ATOM 2038 O O . PRO B 1 75 ? 0.573 -21.172 -13.781 1 94.88 75 PRO B O 1
ATOM 2041 N N . GLU B 1 76 ? 2.17 -22.078 -14.984 1 94.5 76 GLU B N 1
ATOM 2042 C CA . GLU B 1 76 ? 3.143 -21.094 -14.523 1 94.5 76 GLU B CA 1
ATOM 2043 C C . GLU B 1 76 ? 2.752 -19.688 -14.953 1 94.5 76 GLU B C 1
ATOM 2045 O O . GLU B 1 76 ? 2.834 -18.75 -14.164 1 94.5 76 GLU B O 1
ATOM 2050 N N . GLN B 1 77 ? 2.318 -19.594 -16.188 1 95.94 77 GLN B N 1
ATOM 2051 C CA . GLN B 1 77 ? 1.88 -18.297 -16.688 1 95.94 77 GLN B CA 1
ATOM 2052 C C . GLN B 1 77 ? 0.619 -17.828 -15.977 1 95.94 77 GLN B C 1
ATOM 2054 O O . GLN B 1 77 ? 0.504 -16.656 -15.617 1 95.94 77 GLN B O 1
ATOM 2059 N N . LEU B 1 78 ? -0.254 -18.75 -15.758 1 96.44 78 LEU B N 1
ATOM 2060 C CA . LEU B 1 78 ? -1.502 -18.438 -15.078 1 96.44 78 LEU B CA 1
ATOM 2061 C C . LEU B 1 78 ? -1.234 -17.953 -13.656 1 96.44 78 LEU B C 1
ATOM 2063 O O . LEU B 1 78 ? -1.845 -16.984 -13.195 1 96.44 78 LEU B O 1
ATOM 2067 N N . ALA B 1 79 ? -0.362 -18.641 -12.984 1 96.88 79 ALA B N 1
ATOM 2068 C CA . ALA B 1 79 ? 0.043 -18.234 -11.641 1 96.88 79 ALA B CA 1
ATOM 2069 C C . ALA B 1 79 ? 0.593 -16.812 -11.625 1 96.88 79 ALA B C 1
ATOM 2071 O O . ALA B 1 79 ? 0.227 -16.016 -10.766 1 96.88 79 ALA B O 1
ATOM 2072 N N . ASN B 1 80 ? 1.428 -16.516 -12.562 1 96.69 80 ASN B N 1
ATOM 2073 C CA . ASN B 1 80 ? 2.02 -15.188 -12.648 1 96.69 80 ASN B CA 1
ATOM 2074 C C . ASN B 1 80 ? 0.961 -14.117 -12.914 1 96.69 80 ASN B C 1
ATOM 2076 O O . ASN B 1 80 ? 1.006 -13.039 -12.32 1 96.69 80 ASN B O 1
ATOM 2080 N N . ILE B 1 81 ? 0.056 -14.477 -13.781 1 97.25 81 ILE B N 1
ATOM 2081 C CA . ILE B 1 81 ? -1.016 -13.531 -14.086 1 97.25 81 ILE B CA 1
ATOM 2082 C C . ILE B 1 81 ? -1.824 -13.242 -12.82 1 97.25 81 ILE B C 1
ATOM 2084 O O . ILE B 1 81 ? -2.145 -12.086 -12.531 1 97.25 81 ILE B O 1
ATOM 2088 N N . LEU B 1 82 ? -2.162 -14.25 -12.109 1 97.62 82 LEU B N 1
ATOM 2089 C CA . LEU B 1 82 ? -2.951 -14.094 -10.891 1 97.62 82 LEU B CA 1
ATOM 2090 C C . LEU B 1 82 ? -2.201 -13.258 -9.867 1 97.62 82 LEU B C 1
ATOM 2092 O O . LEU B 1 82 ? -2.779 -12.352 -9.258 1 97.62 82 LEU B O 1
ATOM 2096 N N . VAL B 1 83 ? -0.904 -13.5 -9.695 1 98 83 VAL B N 1
ATOM 2097 C CA . VAL B 1 83 ? -0.086 -12.75 -8.75 1 98 83 VAL B CA 1
ATOM 2098 C C . VAL B 1 83 ? -0.037 -11.281 -9.164 1 98 83 VAL B C 1
ATOM 2100 O O . VAL B 1 83 ? -0.202 -10.391 -8.328 1 98 83 VAL B O 1
ATOM 2103 N N . ILE B 1 84 ? 0.158 -11.062 -10.422 1 98.06 84 ILE B N 1
ATOM 2104 C CA . ILE B 1 84 ? 0.199 -9.695 -10.945 1 98.06 84 ILE B CA 1
ATOM 2105 C C . ILE B 1 84 ? -1.141 -9.008 -10.688 1 98.06 84 ILE B C 1
ATOM 2107 O O . ILE B 1 84 ? -1.181 -7.875 -10.203 1 98.06 84 ILE B O 1
ATOM 2111 N N . ALA B 1 85 ? -2.203 -9.727 -10.969 1 97.69 85 ALA B N 1
ATOM 2112 C CA . ALA B 1 85 ? -3.543 -9.18 -10.773 1 97.69 85 ALA B CA 1
ATOM 2113 C C . ALA B 1 85 ? -3.771 -8.789 -9.32 1 97.69 85 ALA B C 1
ATOM 2115 O O . ALA B 1 85 ? -4.402 -7.766 -9.031 1 97.69 85 ALA B O 1
ATOM 2116 N N . MET B 1 86 ? -3.26 -9.5 -8.461 1 97.5 86 MET B N 1
ATOM 2117 C CA . MET B 1 86 ? -3.482 -9.289 -7.035 1 97.5 86 MET B CA 1
ATOM 2118 C C . MET B 1 86 ? -2.617 -8.148 -6.512 1 97.5 86 MET B C 1
ATOM 2120 O O . MET B 1 86 ? -3.008 -7.445 -5.574 1 97.5 86 MET B O 1
ATOM 2124 N N . LEU B 1 87 ? -1.5 -7.926 -7.109 1 98.25 87 LEU B N 1
ATOM 2125 C CA . LEU B 1 87 ? -0.559 -6.938 -6.598 1 98.25 87 LEU B CA 1
ATOM 2126 C C . LEU B 1 87 ? -0.71 -5.609 -7.332 1 98.25 87 LEU B C 1
ATOM 2128 O O . LEU B 1 87 ? -0.294 -4.562 -6.828 1 98.25 87 LEU B O 1
ATOM 2132 N N . LYS B 1 88 ? -1.365 -5.594 -8.414 1 97.12 88 LYS B N 1
ATOM 2133 C CA . LYS B 1 88 ? -1.377 -4.469 -9.344 1 97.12 88 LYS B CA 1
ATOM 2134 C C . LYS B 1 88 ? -2.094 -3.264 -8.742 1 97.12 88 LYS B C 1
ATOM 2136 O O . LYS B 1 88 ? -1.836 -2.123 -9.133 1 97.12 88 LYS B O 1
ATOM 2141 N N . PRO B 1 89 ? -3.029 -3.459 -7.816 1 97.06 89 PRO B N 1
ATOM 2142 C CA . PRO B 1 89 ? -3.658 -2.279 -7.219 1 97.06 89 PRO B CA 1
ATOM 2143 C C . PRO B 1 89 ? -2.65 -1.352 -6.543 1 97.06 89 PRO B C 1
ATOM 2145 O O . PRO B 1 89 ? -2.908 -0.155 -6.395 1 97.06 89 PRO B O 1
ATOM 2148 N N . VAL B 1 90 ? -1.5 -1.784 -6.176 1 97.88 90 VAL B N 1
ATOM 2149 C CA . VAL B 1 90 ? -0.567 -0.977 -5.398 1 97.88 90 VAL B CA 1
ATOM 2150 C C . VAL B 1 90 ? 0.754 -0.842 -6.152 1 97.88 90 VAL B C 1
ATOM 2152 O O . VAL B 1 90 ? 1.402 0.206 -6.098 1 97.88 90 VAL B O 1
ATOM 2155 N N . PHE B 1 91 ? 1.136 -1.879 -6.871 1 97.5 91 PHE B N 1
ATOM 2156 C CA . PHE B 1 91 ? 2.486 -1.914 -7.418 1 97.5 91 PHE B CA 1
ATOM 2157 C C . PHE B 1 91 ? 2.455 -1.854 -8.938 1 97.5 91 PHE B C 1
ATOM 2159 O O . PHE B 1 91 ? 1.586 -2.459 -9.57 1 97.5 91 PHE B O 1
ATOM 2166 N N . ALA B 1 92 ? 3.459 -1.176 -9.469 1 95.5 92 ALA B N 1
ATOM 2167 C CA . ALA B 1 92 ? 3.641 -1.167 -10.922 1 95.5 92 ALA B CA 1
ATOM 2168 C C . ALA B 1 92 ? 4.203 -2.5 -11.406 1 95.5 92 ALA B C 1
ATOM 2170 O O . ALA B 1 92 ? 4.754 -3.275 -10.625 1 95.5 92 ALA B O 1
ATOM 2171 N N . LEU B 1 93 ? 4.062 -2.768 -12.672 1 96.19 93 LEU B N 1
ATOM 2172 C CA . LEU B 1 93 ? 4.449 -4.039 -13.273 1 96.19 93 LEU B CA 1
ATOM 2173 C C . LEU B 1 93 ? 5.93 -4.32 -13.047 1 96.19 93 LEU B C 1
ATOM 2175 O O . LEU B 1 93 ? 6.312 -5.445 -12.727 1 96.19 93 LEU B O 1
ATOM 2179 N N . ASP B 1 94 ? 6.812 -3.293 -13.18 1 94.69 94 ASP B N 1
ATOM 2180 C CA . ASP B 1 94 ? 8.25 -3.488 -13.039 1 94.69 94 ASP B CA 1
ATOM 2181 C C . ASP B 1 94 ? 8.602 -3.93 -11.617 1 94.69 94 ASP B C 1
ATOM 2183 O O . ASP B 1 94 ? 9.461 -4.793 -11.43 1 94.69 94 ASP B O 1
ATOM 2187 N N . ALA B 1 95 ? 7.941 -3.312 -10.672 1 95.19 95 ALA B N 1
ATOM 2188 C CA . ALA B 1 95 ? 8.172 -3.701 -9.289 1 95.19 95 ALA B CA 1
ATOM 2189 C C . ALA B 1 95 ? 7.699 -5.129 -9.031 1 95.19 95 ALA B C 1
ATOM 2191 O O . ALA B 1 95 ? 8.375 -5.898 -8.344 1 95.19 95 ALA B O 1
ATOM 2192 N N . ILE B 1 96 ? 6.555 -5.48 -9.609 1 97.12 96 ILE B N 1
ATOM 2193 C CA . ILE B 1 96 ? 6.008 -6.824 -9.438 1 97.12 96 ILE B CA 1
ATOM 2194 C C . ILE B 1 96 ? 6.949 -7.844 -10.07 1 97.12 96 ILE B C 1
ATOM 2196 O O . ILE B 1 96 ? 7.25 -8.875 -9.469 1 97.12 96 ILE B O 1
ATOM 2200 N N . ALA B 1 97 ? 7.418 -7.516 -11.266 1 95 97 ALA B N 1
ATOM 2201 C CA . ALA B 1 97 ? 8.352 -8.398 -11.969 1 95 97 ALA B CA 1
ATOM 2202 C C . ALA B 1 97 ? 9.602 -8.641 -11.141 1 95 97 ALA B C 1
ATOM 2204 O O . ALA B 1 97 ? 10.039 -9.781 -10.984 1 95 97 ALA B O 1
ATOM 2205 N N . ALA B 1 98 ? 10.156 -7.574 -10.617 1 93.81 98 ALA B N 1
ATOM 2206 C CA . ALA B 1 98 ? 11.359 -7.668 -9.781 1 93.81 98 ALA B CA 1
ATOM 2207 C C . ALA B 1 98 ? 11.086 -8.492 -8.531 1 93.81 98 ALA B C 1
ATOM 2209 O O . ALA B 1 98 ? 11.93 -9.289 -8.102 1 93.81 98 ALA B O 1
ATOM 2210 N N . GLY B 1 99 ? 9.898 -8.297 -7.941 1 93.94 99 GLY B N 1
ATOM 2211 C CA . GLY B 1 99 ? 9.516 -9.07 -6.773 1 93.94 99 GLY B CA 1
ATOM 2212 C C . GLY B 1 99 ? 9.375 -10.555 -7.062 1 93.94 99 GLY B C 1
ATOM 2213 O O . GLY B 1 99 ? 9.812 -11.391 -6.27 1 93.94 99 GLY B O 1
ATOM 2214 N N . ILE B 1 100 ? 8.766 -10.844 -8.164 1 94.19 100 ILE B N 1
ATOM 2215 C CA . ILE B 1 100 ? 8.594 -12.234 -8.57 1 94.19 100 ILE B CA 1
ATOM 2216 C C . ILE B 1 100 ? 9.953 -12.883 -8.789 1 94.19 100 ILE B C 1
ATOM 2218 O O . ILE B 1 100 ? 10.219 -13.977 -8.281 1 94.19 100 ILE B O 1
ATOM 2222 N N . GLN B 1 101 ? 10.812 -12.188 -9.492 1 91.25 101 GLN B N 1
ATOM 2223 C CA . GLN B 1 101 ? 12.148 -12.711 -9.734 1 91.25 101 GLN B CA 1
ATOM 2224 C C . GLN B 1 101 ? 12.898 -12.945 -8.43 1 91.25 101 GLN B C 1
ATOM 2226 O O . GLN B 1 101 ? 13.555 -13.977 -8.258 1 91.25 101 GLN B O 1
ATOM 2231 N N . PHE B 1 102 ? 12.812 -12.047 -7.559 1 90.38 102 PHE B N 1
ATOM 2232 C CA . PHE B 1 102 ? 13.461 -12.164 -6.262 1 90.38 102 PHE B CA 1
ATOM 2233 C C . PHE B 1 102 ? 12.922 -13.359 -5.484 1 90.38 102 PHE B C 1
ATOM 2235 O O . PHE B 1 102 ? 13.68 -14.086 -4.84 1 90.38 102 PHE B O 1
ATOM 2242 N N . SER B 1 103 ? 11.602 -13.555 -5.551 1 91.38 103 SER B N 1
ATOM 2243 C CA . SER B 1 103 ? 10.93 -14.617 -4.809 1 91.38 103 SER B CA 1
ATOM 2244 C C . SER B 1 103 ? 11.266 -15.992 -5.391 1 91.38 103 SER B C 1
ATOM 2246 O O . SER B 1 103 ? 11.141 -17.016 -4.707 1 91.38 103 SER B O 1
ATOM 2248 N N . LEU B 1 104 ? 11.68 -15.961 -6.617 1 91.25 104 LEU B N 1
ATOM 2249 C CA . LEU B 1 104 ? 11.969 -17.219 -7.305 1 91.25 104 LEU B CA 1
ATOM 2250 C C . LEU B 1 104 ? 13.438 -17.594 -7.148 1 91.25 104 LEU B C 1
ATOM 2252 O O . LEU B 1 104 ? 13.828 -18.719 -7.504 1 91.25 104 LEU B O 1
ATOM 2256 N N . ALA B 1 105 ? 14.25 -16.672 -6.629 1 87.06 105 ALA B N 1
ATOM 2257 C CA . ALA B 1 105 ? 15.664 -16.969 -6.453 1 87.06 105 ALA B CA 1
ATOM 2258 C C . ALA B 1 105 ? 15.859 -18.203 -5.578 1 87.06 105 ALA B C 1
ATOM 2260 O O . ALA B 1 105 ? 15.516 -18.188 -4.395 1 87.06 105 ALA B O 1
ATOM 2261 N N . ASN B 1 106 ? 16.312 -19.297 -6.145 1 87.44 106 ASN B N 1
ATOM 2262 C CA . ASN B 1 106 ? 16.609 -20.578 -5.488 1 87.44 106 ASN B CA 1
ATOM 2263 C C . ASN B 1 106 ? 15.344 -21.234 -4.945 1 87.44 106 ASN B C 1
ATOM 2265 O O . ASN B 1 106 ? 15.367 -21.828 -3.871 1 87.44 106 ASN B O 1
ATOM 2269 N N . ARG B 1 107 ? 14.219 -20.984 -5.594 1 90.56 107 ARG B N 1
ATOM 2270 C CA . ARG B 1 107 ? 12.938 -21.531 -5.16 1 90.56 107 ARG B CA 1
ATOM 2271 C C . ARG B 1 107 ? 12.078 -21.938 -6.359 1 90.56 107 ARG B C 1
ATOM 2273 O O . ARG B 1 107 ? 11.93 -21.156 -7.312 1 90.56 107 ARG B O 1
ATOM 2280 N N . PRO B 1 108 ? 11.633 -23.188 -6.316 1 93.75 108 PRO B N 1
ATOM 2281 C CA . PRO B 1 108 ? 10.727 -23.594 -7.398 1 93.75 108 PRO B CA 1
ATOM 2282 C C . PRO B 1 108 ? 9.5 -22.688 -7.492 1 93.75 108 PRO B C 1
ATOM 2284 O O . PRO B 1 108 ? 8.984 -22.234 -6.469 1 93.75 108 PRO B O 1
ATOM 2287 N N . VAL B 1 109 ? 9 -22.516 -8.672 1 94.56 109 VAL B N 1
ATOM 2288 C CA . VAL B 1 109 ? 7.883 -21.609 -8.961 1 94.56 109 VAL B CA 1
ATOM 2289 C C . VAL B 1 109 ? 6.66 -22.031 -8.148 1 94.56 109 VAL B C 1
ATOM 2291 O O . VAL B 1 109 ? 5.988 -21.203 -7.543 1 94.56 109 VAL B O 1
ATOM 2294 N N . ALA B 1 110 ? 6.379 -23.328 -8.156 1 96.19 110 ALA B N 1
ATOM 2295 C CA . ALA B 1 110 ? 5.207 -23.844 -7.445 1 96.19 110 ALA B CA 1
ATOM 2296 C C . ALA B 1 110 ? 5.27 -23.5 -5.961 1 96.19 110 ALA B C 1
ATOM 2298 O O . ALA B 1 110 ? 4.258 -23.125 -5.359 1 96.19 110 ALA B O 1
ATOM 2299 N N . GLN B 1 111 ? 6.438 -23.594 -5.383 1 95.5 111 GLN B N 1
ATOM 2300 C CA . GLN B 1 111 ? 6.625 -23.312 -3.963 1 95.5 111 GLN B CA 1
ATOM 2301 C C . GLN B 1 111 ? 6.469 -21.828 -3.672 1 95.5 111 GLN B C 1
ATOM 2303 O O . GLN B 1 111 ? 5.836 -21.438 -2.688 1 95.5 111 GLN B O 1
ATOM 2308 N N . ALA B 1 112 ? 7.102 -21.031 -4.5 1 94.81 112 ALA B N 1
ATOM 2309 C CA . ALA B 1 112 ? 7 -19.578 -4.336 1 94.81 112 ALA B CA 1
ATOM 2310 C C . ALA B 1 112 ? 5.551 -19.125 -4.461 1 94.81 112 ALA B C 1
ATOM 2312 O O . ALA B 1 112 ? 5.09 -18.281 -3.678 1 94.81 112 ALA B O 1
ATOM 2313 N N . TYR B 1 113 ? 4.852 -19.734 -5.414 1 97.12 113 TYR B N 1
ATOM 2314 C CA . TYR B 1 113 ? 3.451 -19.406 -5.645 1 97.12 113 TYR B CA 1
ATOM 2315 C C . TYR B 1 113 ? 2.588 -19.797 -4.453 1 97.12 113 TYR B C 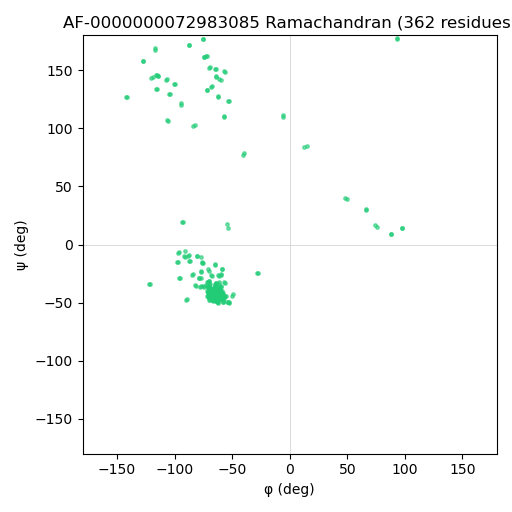1
ATOM 2317 O O . TYR B 1 113 ? 1.786 -18.984 -3.969 1 97.12 113 TYR B O 1
ATOM 2325 N N . ASP B 1 114 ? 2.754 -20.953 -3.979 1 96.81 114 ASP B N 1
ATOM 2326 C CA . ASP B 1 114 ? 1.974 -21.422 -2.836 1 96.81 114 ASP B CA 1
ATOM 2327 C C . ASP B 1 114 ? 2.258 -20.578 -1.595 1 96.81 114 ASP B C 1
ATOM 2329 O O . ASP B 1 114 ? 1.349 -20.281 -0.818 1 96.81 114 ASP B O 1
ATOM 2333 N N . ALA B 1 115 ? 3.533 -20.219 -1.424 1 94.5 115 ALA B N 1
ATOM 2334 C CA . ALA B 1 115 ? 3.887 -19.359 -0.298 1 94.5 115 ALA B CA 1
ATOM 2335 C C . ALA B 1 115 ? 3.148 -18.031 -0.374 1 94.5 115 ALA B C 1
ATOM 2337 O O . ALA B 1 115 ? 2.664 -17.531 0.64 1 94.5 115 ALA B O 1
ATOM 2338 N N . PHE B 1 116 ? 3.082 -17.516 -1.558 1 97.31 116 PHE B N 1
ATOM 2339 C CA . PHE B 1 116 ? 2.367 -16.266 -1.779 1 97.31 116 PHE B CA 1
ATOM 2340 C C . PHE B 1 116 ? 0.892 -16.422 -1.43 1 97.31 116 PHE B C 1
ATOM 2342 O O . PHE B 1 116 ? 0.346 -15.625 -0.661 1 97.31 116 PHE B O 1
ATOM 2349 N N . ILE B 1 117 ? 0.221 -17.422 -1.927 1 97.06 117 ILE B N 1
ATOM 2350 C CA . ILE B 1 117 ? -1.207 -17.656 -1.742 1 97.06 117 ILE B CA 1
ATOM 2351 C C . ILE B 1 117 ? -1.505 -17.891 -0.264 1 97.06 117 ILE B C 1
ATOM 2353 O O . ILE B 1 117 ? -2.463 -17.344 0.281 1 97.06 117 ILE B O 1
ATOM 2357 N N . LEU B 1 118 ? -0.675 -18.641 0.369 1 95.38 118 LEU B N 1
ATOM 2358 C CA . LEU B 1 118 ? -0.876 -18.953 1.78 1 95.38 118 LEU B CA 1
ATOM 2359 C C . LEU B 1 118 ? -0.689 -17.703 2.641 1 95.38 118 LEU B C 1
ATOM 2361 O O . LEU B 1 118 ? -1.437 -17.484 3.598 1 95.38 118 LEU B O 1
ATOM 2365 N N . THR B 1 119 ? 0.3 -16.953 2.281 1 95.19 119 THR B N 1
ATOM 2366 C CA . THR B 1 119 ? 0.529 -15.695 3.002 1 95.19 119 THR B CA 1
ATOM 2367 C C . THR B 1 119 ? -0.65 -14.75 2.822 1 95.19 119 THR B C 1
ATOM 2369 O O . THR B 1 119 ? -1.081 -14.094 3.777 1 95.19 119 THR B O 1
ATOM 2372 N N . PHE B 1 120 ? -1.163 -14.672 1.647 1 95.94 120 PHE B N 1
ATOM 2373 C CA . PHE B 1 120 ? -2.316 -13.828 1.37 1 95.94 120 PHE B CA 1
ATOM 2374 C C . PHE B 1 120 ? -3.525 -14.273 2.184 1 95.94 120 PHE B C 1
ATOM 2376 O O . PHE B 1 120 ? -4.199 -13.445 2.805 1 95.94 120 PHE B O 1
ATOM 2383 N N . SER B 1 121 ? -3.781 -15.555 2.188 1 94.12 121 SER B N 1
ATOM 2384 C CA . SER B 1 121 ? -4.898 -16.125 2.943 1 94.12 121 SER B CA 1
ATOM 2385 C C . SER B 1 121 ? -4.754 -15.836 4.434 1 94.12 121 SER B C 1
ATOM 2387 O O . SER B 1 121 ? -5.734 -15.5 5.105 1 94.12 121 SER B O 1
ATOM 2389 N N . SER B 1 122 ? -3.572 -15.961 4.906 1 94 122 SER B N 1
ATOM 2390 C CA . SER B 1 122 ? -3.307 -15.688 6.316 1 94 122 SER B CA 1
ATOM 2391 C C . SER B 1 122 ? -3.531 -14.219 6.648 1 94 122 SER B C 1
ATOM 2393 O O . SER B 1 122 ? -4.031 -13.891 7.727 1 94 122 SER B O 1
ATOM 2395 N N . ALA B 1 123 ? -3.1 -13.383 5.75 1 92.81 123 ALA B N 1
ATOM 2396 C CA . ALA B 1 123 ? -3.293 -11.945 5.941 1 92.81 123 ALA B CA 1
ATOM 2397 C C . ALA B 1 123 ? -4.777 -11.602 6.031 1 92.81 123 ALA B C 1
ATOM 2399 O O . ALA B 1 123 ? -5.176 -10.758 6.84 1 92.81 123 ALA B O 1
ATOM 2400 N N . ILE B 1 124 ? -5.566 -12.219 5.227 1 93.5 124 ILE B N 1
ATOM 2401 C CA . ILE B 1 124 ? -7.008 -12 5.246 1 93.5 124 ILE B CA 1
ATOM 2402 C C . ILE B 1 124 ? -7.582 -12.469 6.582 1 93.5 124 ILE B C 1
ATOM 2404 O O . ILE B 1 124 ? -8.406 -11.781 7.191 1 93.5 124 ILE B O 1
ATOM 2408 N N . GLU B 1 125 ? -7.172 -13.609 7.016 1 92 125 GLU B N 1
ATOM 2409 C CA . GLU B 1 125 ? -7.629 -14.148 8.297 1 92 125 GLU B CA 1
ATOM 2410 C C . GLU B 1 125 ? -7.289 -13.211 9.445 1 92 125 GLU B C 1
ATOM 2412 O O . GLU B 1 125 ? -8.102 -13 10.352 1 92 125 GLU B O 1
ATOM 2417 N N . GLN B 1 126 ? -6.102 -12.719 9.445 1 90.88 126 GLN B N 1
ATOM 2418 C CA . GLN B 1 126 ? -5.672 -11.789 10.484 1 90.88 126 GLN B CA 1
ATOM 2419 C C . GLN B 1 126 ? -6.516 -10.516 10.469 1 90.88 126 GLN B C 1
ATOM 2421 O O . GLN B 1 126 ? -6.898 -10.008 11.523 1 90.88 126 GLN B O 1
ATOM 2426 N N . ALA B 1 127 ? -6.75 -10.047 9.25 1 88.94 127 ALA B N 1
ATOM 2427 C CA . ALA B 1 127 ? -7.586 -8.859 9.117 1 88.94 127 ALA B CA 1
ATOM 2428 C C . ALA B 1 127 ? -8.984 -9.102 9.688 1 88.94 127 ALA B C 1
ATOM 2430 O O . ALA B 1 127 ? -9.547 -8.234 10.352 1 88.94 127 ALA B O 1
ATOM 2431 N N . ASN B 1 128 ? -9.531 -10.227 9.414 1 87.25 128 ASN B N 1
ATOM 2432 C CA . ASN B 1 128 ? -10.844 -10.609 9.93 1 87.25 128 ASN B CA 1
ATOM 2433 C C . ASN B 1 128 ? -10.844 -10.695 11.453 1 87.25 128 ASN B C 1
ATOM 2435 O O . ASN B 1 128 ? -11.773 -10.227 12.109 1 87.25 128 ASN B O 1
ATOM 2439 N N . SER B 1 129 ? -9.82 -11.227 11.953 1 87.5 129 SER B N 1
ATOM 2440 C CA . SER B 1 129 ? -9.688 -11.359 13.398 1 87.5 129 SER B CA 1
ATOM 2441 C C . SER B 1 129 ? -9.555 -9.992 14.07 1 87.5 129 SER B C 1
ATOM 2443 O O . SER B 1 129 ? -10.203 -9.727 15.086 1 87.5 129 SER B O 1
ATOM 2445 N N . ASP B 1 130 ? -8.672 -9.141 13.547 1 82.94 130 ASP B N 1
ATOM 2446 C CA . ASP B 1 130 ? -8.469 -7.797 14.078 1 82.94 130 ASP B CA 1
ATOM 2447 C C . ASP B 1 130 ? -9.773 -7.004 14.078 1 82.94 130 ASP B C 1
ATOM 2449 O O . ASP B 1 130 ? -10.062 -6.281 15.031 1 82.94 130 ASP B O 1
ATOM 2453 N N . PHE B 1 131 ? -10.492 -7.102 13.008 1 82.81 131 PHE B N 1
ATOM 2454 C CA . PHE B 1 131 ? -11.75 -6.379 12.891 1 82.81 131 PHE B CA 1
ATOM 2455 C C . PHE B 1 131 ? -12.773 -6.891 13.906 1 82.81 131 PHE B C 1
ATOM 2457 O O . PHE B 1 131 ? -13.453 -6.102 14.555 1 82.81 131 PHE B O 1
ATOM 2464 N N . SER B 1 132 ? -12.867 -8.133 14.016 1 79.12 132 SER B N 1
ATOM 2465 C CA . SER B 1 132 ? -13.805 -8.742 14.953 1 79.12 132 SER B CA 1
ATOM 2466 C C . SER B 1 132 ? -13.469 -8.375 16.391 1 79.12 132 SER B C 1
ATOM 2468 O O . SER B 1 132 ? -14.359 -8.094 17.188 1 79.12 132 SER B O 1
ATOM 2470 N N . ASP B 1 133 ? -12.203 -8.406 16.688 1 75.88 133 ASP B N 1
ATOM 2471 C CA . ASP B 1 133 ? -11.758 -8.023 18.031 1 75.88 133 ASP B CA 1
ATOM 2472 C C . ASP B 1 133 ? -12.047 -6.551 18.312 1 75.88 133 ASP B C 1
ATOM 2474 O O . ASP B 1 133 ? -12.438 -6.188 19.422 1 75.88 133 ASP B O 1
ATOM 2478 N N . GLY B 1 134 ? -11.75 -5.785 17.266 1 65 134 GLY B N 1
ATOM 2479 C CA . GLY B 1 134 ? -12.055 -4.367 17.406 1 65 134 GLY B CA 1
ATOM 2480 C C . GLY B 1 134 ? -13.523 -4.086 17.625 1 65 134 GLY B C 1
ATOM 2481 O O . GLY B 1 134 ? -13.883 -3.236 18.438 1 65 134 GLY B O 1
ATOM 2482 N N . LEU B 1 135 ? -14.32 -4.727 16.859 1 63.62 135 LEU B N 1
ATOM 2483 C CA . LEU B 1 135 ? -15.766 -4.59 17 1 63.62 135 LEU B CA 1
ATOM 2484 C C . LEU B 1 135 ? -16.203 -5 18.406 1 63.62 135 LEU B C 1
ATOM 2486 O O . LEU B 1 135 ? -17.094 -4.367 18.984 1 63.62 135 LEU B O 1
ATOM 2490 N N . THR B 1 136 ? -15.664 -6 18.75 1 59.12 136 THR B N 1
ATOM 2491 C CA . THR B 1 136 ? -16.016 -6.496 20.062 1 59.12 136 THR B CA 1
ATOM 2492 C C . THR B 1 136 ? -15.656 -5.477 21.141 1 59.12 136 THR B C 1
ATOM 2494 O O . THR B 1 136 ? -16.422 -5.242 22.078 1 59.12 136 THR B O 1
ATOM 2497 N N . ILE B 1 137 ? -14.625 -4.938 20.953 1 56.78 137 ILE B N 1
ATOM 2498 C CA . ILE B 1 137 ? -14.172 -3.945 21.922 1 56.78 137 ILE B CA 1
ATOM 2499 C C . ILE B 1 137 ? -15.031 -2.689 21.812 1 56.78 137 ILE B C 1
ATOM 2501 O O . ILE B 1 137 ? -15.398 -2.098 22.828 1 56.78 137 ILE B O 1
ATOM 2505 N N . SER B 1 138 ? -15.305 -2.271 20.547 1 56.34 138 SER B N 1
ATOM 2506 C CA . SER B 1 138 ? -16.125 -1.089 20.328 1 56.34 138 SER B CA 1
ATOM 2507 C C . SER B 1 138 ? -17.562 -1.308 20.812 1 56.34 138 SER B C 1
ATOM 2509 O O . SER B 1 138 ? -18.219 -0.369 21.281 1 56.34 138 SER B O 1
ATOM 2511 N N . ARG B 1 139 ? -18.172 -2.439 20.438 1 52.84 139 ARG B N 1
ATOM 2512 C CA . ARG B 1 139 ? -19.516 -2.746 20.922 1 52.84 139 ARG B CA 1
ATOM 2513 C C . ARG B 1 139 ? -19.594 -2.598 22.438 1 52.84 139 ARG B C 1
ATOM 2515 O O . ARG B 1 139 ? -20.625 -2.197 22.969 1 52.84 139 ARG B O 1
ATOM 2522 N N . VAL B 1 140 ? -18.625 -3.1 23 1 47.38 140 VAL B N 1
ATOM 2523 C CA . VAL B 1 140 ? -18.641 -2.951 24.453 1 47.38 140 VAL B CA 1
ATOM 2524 C C . VAL B 1 140 ? -18.484 -1.479 24.828 1 47.38 140 VAL B C 1
ATOM 2526 O O . VAL B 1 140 ? -19.094 -1.005 25.797 1 47.38 140 VAL B O 1
ATOM 2529 N N . ASN B 1 141 ? -17.625 -0.902 24.031 1 47.56 141 ASN B N 1
ATOM 2530 C CA . ASN B 1 141 ? -17.438 0.529 24.25 1 47.56 141 ASN B CA 1
ATOM 2531 C C . ASN B 1 141 ? -18.125 1.354 23.156 1 47.56 141 ASN B C 1
ATOM 2533 O O . ASN B 1 141 ? -18.25 0.899 22.031 1 47.56 141 ASN B O 1
ATOM 2537 N N . LYS B 1 142 ? -19.234 2.062 23.234 1 48.09 142 LYS B N 1
ATOM 2538 C CA . LYS B 1 142 ? -19.984 2.852 22.266 1 48.09 142 LYS B CA 1
ATOM 2539 C C . LYS B 1 142 ? -19.234 2.941 20.938 1 48.09 142 LYS B C 1
ATOM 2541 O O . LYS B 1 142 ? -18.047 3.268 20.906 1 48.09 142 LYS B O 1
ATOM 2546 N N . PRO B 1 143 ? -19.734 2.268 19.828 1 52.94 143 PRO B N 1
ATOM 2547 C CA . PRO B 1 143 ? -19.125 2.199 18.5 1 52.94 143 PRO B CA 1
ATOM 2548 C C . PRO B 1 143 ? -18.516 3.527 18.062 1 52.94 143 PRO B C 1
ATOM 2550 O O . PRO B 1 143 ? -19.203 4.543 17.984 1 52.94 143 PRO B O 1
ATOM 2553 N N . ASP B 1 144 ? -17.25 4.035 18.5 1 62.38 144 ASP B N 1
ATOM 2554 C CA . ASP B 1 144 ? -16.719 5.387 18.5 1 62.38 144 ASP B CA 1
ATOM 2555 C C . ASP B 1 144 ? -16.109 5.73 17.141 1 62.38 144 ASP B C 1
ATOM 2557 O O . ASP B 1 144 ? -15.297 4.973 16.609 1 62.38 144 ASP B O 1
ATOM 2561 N N . MET B 1 145 ? -16.844 6.488 16.328 1 73.81 145 MET B N 1
ATOM 2562 C CA . MET B 1 145 ? -16.359 7.102 15.094 1 73.81 145 MET B CA 1
ATOM 2563 C C . MET B 1 145 ? -14.867 7.363 15.156 1 73.81 145 MET B C 1
ATOM 2565 O O . MET B 1 145 ? -14.156 7.176 14.164 1 73.81 145 MET B O 1
ATOM 2569 N N . THR B 1 146 ? -14.43 7.48 16.312 1 77.94 146 THR B N 1
ATOM 2570 C CA . THR B 1 146 ? -13.023 7.824 16.5 1 77.94 146 THR B CA 1
ATOM 2571 C C . THR B 1 146 ? -12.133 6.605 16.281 1 77.94 146 THR B C 1
ATOM 2573 O O . THR B 1 146 ? -11.062 6.715 15.68 1 77.94 146 THR B O 1
ATOM 2576 N N . THR B 1 147 ? -12.625 5.52 16.688 1 78.94 147 THR B N 1
ATOM 2577 C CA . THR B 1 147 ? -11.852 4.297 16.547 1 78.94 147 THR B CA 1
ATOM 2578 C C . THR B 1 147 ? -11.773 3.883 15.078 1 78.94 147 THR B C 1
ATOM 2580 O O . THR B 1 147 ? -10.727 3.443 14.602 1 78.94 147 THR B O 1
ATOM 2583 N N . THR B 1 148 ? -12.891 4.031 14.383 1 81.94 148 THR B N 1
ATOM 2584 C CA . THR B 1 148 ? -12.93 3.693 12.969 1 81.94 148 THR B CA 1
ATOM 2585 C C . THR B 1 148 ? -12.055 4.645 12.164 1 81.94 148 THR B C 1
ATOM 2587 O O . THR B 1 148 ? -11.336 4.215 11.25 1 81.94 148 THR B O 1
ATOM 2590 N N . GLN B 1 149 ? -12.078 5.871 12.523 1 85.62 149 GLN B N 1
ATOM 2591 C CA . GLN B 1 149 ? -11.227 6.867 11.883 1 85.62 149 GLN B CA 1
ATOM 2592 C C . GLN B 1 149 ? -9.75 6.523 12.055 1 85.62 149 GLN B C 1
ATOM 2594 O O . GLN B 1 149 ? -8.977 6.559 11.094 1 85.62 149 GLN B O 1
ATOM 2599 N N . HIS B 1 150 ? -9.461 6.113 13.227 1 87.38 150 HIS B N 1
ATOM 2600 C CA . HIS B 1 150 ? -8.07 5.766 13.508 1 87.38 150 HIS B CA 1
ATOM 2601 C C . HIS B 1 150 ? -7.645 4.531 12.727 1 87.38 150 HIS B C 1
ATOM 2603 O O . HIS B 1 150 ? -6.523 4.473 12.211 1 87.38 150 HIS B O 1
ATOM 2609 N N . ALA B 1 151 ? -8.539 3.6 12.641 1 86.25 151 ALA B N 1
ATOM 2610 C CA . ALA B 1 151 ? -8.227 2.363 11.922 1 86.25 151 ALA B CA 1
ATOM 2611 C C . ALA B 1 151 ? -7.973 2.635 10.445 1 86.25 151 ALA B C 1
ATOM 2613 O O . ALA B 1 151 ? -7.012 2.119 9.867 1 86.25 151 ALA B O 1
ATOM 2614 N N . ILE B 1 152 ? -8.766 3.498 9.875 1 90.31 152 ILE B N 1
ATOM 2615 C CA . ILE B 1 152 ? -8.648 3.814 8.453 1 90.31 152 ILE B CA 1
ATOM 2616 C C . ILE B 1 152 ? -7.328 4.535 8.195 1 90.31 152 ILE B C 1
ATOM 2618 O O . ILE B 1 152 ? -6.598 4.184 7.266 1 90.31 152 ILE B O 1
ATOM 2622 N N . VAL B 1 153 ? -7.004 5.445 9.055 1 93.44 153 VAL B N 1
ATOM 2623 C CA . VAL B 1 153 ? -5.785 6.23 8.906 1 93.44 153 VAL B CA 1
ATOM 2624 C C . VAL B 1 153 ? -4.566 5.324 9.07 1 93.44 153 VAL B C 1
ATOM 2626 O O . VAL B 1 153 ? -3.639 5.367 8.258 1 93.44 153 VAL B O 1
ATOM 2629 N N . THR B 1 154 ? -4.598 4.434 10.016 1 93.81 154 THR B N 1
ATOM 2630 C CA . THR B 1 154 ? -3.492 3.523 10.289 1 93.81 154 THR B CA 1
ATOM 2631 C C . THR B 1 154 ? -3.275 2.57 9.117 1 93.81 154 THR B C 1
ATOM 2633 O O . THR B 1 154 ? -2.143 2.363 8.68 1 93.81 154 THR B O 1
ATOM 2636 N N . MET B 1 155 ? -4.379 2.037 8.57 1 94.25 155 MET B N 1
ATOM 2637 C CA . MET B 1 155 ? -4.277 1.104 7.453 1 94.25 155 MET B CA 1
ATOM 2638 C C . MET B 1 155 ? -3.76 1.808 6.203 1 94.25 155 MET B C 1
ATOM 2640 O O . MET B 1 155 ? -2.938 1.256 5.469 1 94.25 155 MET B O 1
ATOM 2644 N N . ALA B 1 156 ? -4.227 3.014 6.004 1 96.44 156 ALA B N 1
ATOM 2645 C CA . ALA B 1 156 ? -3.777 3.779 4.844 1 96.44 156 ALA B CA 1
ATOM 2646 C C . ALA B 1 156 ? -2.283 4.078 4.93 1 96.44 156 ALA B C 1
ATOM 2648 O O . ALA B 1 156 ? -1.548 3.877 3.961 1 96.44 156 ALA B O 1
ATOM 2649 N N . ILE B 1 157 ? -1.855 4.488 6.055 1 96.25 157 ILE B N 1
ATOM 2650 C CA . ILE B 1 157 ? -0.453 4.816 6.289 1 96.25 157 ILE B CA 1
ATOM 2651 C C . ILE B 1 157 ? 0.407 3.566 6.102 1 96.25 157 ILE B C 1
ATOM 2653 O O . ILE B 1 157 ? 1.433 3.609 5.418 1 96.25 157 ILE B O 1
ATOM 2657 N N . ASN B 1 158 ? -0.03 2.484 6.664 1 94.75 158 ASN B N 1
ATOM 2658 C CA . ASN B 1 158 ? 0.719 1.236 6.555 1 94.75 158 ASN B CA 1
ATOM 2659 C C . ASN B 1 158 ? 0.811 0.76 5.109 1 94.75 158 ASN B C 1
ATOM 2661 O O . ASN B 1 158 ? 1.834 0.213 4.695 1 94.75 158 ASN B O 1
ATOM 2665 N N . ALA B 1 159 ? -0.298 0.928 4.395 1 96.5 159 ALA B N 1
ATOM 2666 C CA . ALA B 1 159 ? -0.276 0.55 2.982 1 96.5 159 ALA B CA 1
ATOM 2667 C C . ALA B 1 159 ? 0.815 1.304 2.229 1 96.5 159 ALA B C 1
ATOM 2669 O O . ALA B 1 159 ? 1.59 0.703 1.479 1 96.5 159 ALA B O 1
ATOM 2670 N N . VAL B 1 160 ? 0.938 2.584 2.477 1 97.19 160 VAL B N 1
ATOM 2671 C CA . VAL B 1 160 ? 1.916 3.422 1.79 1 97.19 160 VAL B CA 1
ATOM 2672 C C . VAL B 1 160 ? 3.324 3.051 2.246 1 97.19 160 VAL B C 1
ATOM 2674 O O . VAL B 1 160 ? 4.215 2.84 1.421 1 97.19 160 VAL B O 1
ATOM 2677 N N . LEU B 1 161 ? 3.494 2.953 3.498 1 95.44 161 LEU B N 1
ATOM 2678 C CA . LEU B 1 161 ? 4.812 2.637 4.039 1 95.44 161 LEU B CA 1
ATOM 2679 C C . LEU B 1 161 ? 5.297 1.282 3.531 1 95.44 161 LEU B C 1
ATOM 2681 O O . LEU B 1 161 ? 6.453 1.142 3.135 1 95.44 161 LEU B O 1
ATOM 2685 N N . GLN B 1 162 ? 4.418 0.333 3.572 1 94.88 162 GLN B N 1
ATOM 2686 C CA . GLN B 1 162 ? 4.805 -1 3.123 1 94.88 162 GLN B CA 1
ATOM 2687 C C . GLN B 1 162 ? 5.129 -1.006 1.632 1 94.88 162 GLN B C 1
ATOM 2689 O O . GLN B 1 162 ? 6.043 -1.707 1.193 1 94.88 162 GLN B O 1
ATOM 2694 N N . LYS B 1 163 ? 4.383 -0.26 0.882 1 96.94 163 LYS B N 1
ATOM 2695 C CA . LYS B 1 163 ? 4.746 -0.117 -0.524 1 96.94 163 LYS B CA 1
ATOM 2696 C C . LYS B 1 163 ? 6.16 0.443 -0.674 1 96.94 163 LYS B C 1
ATOM 2698 O O . LYS B 1 163 ? 6.965 -0.089 -1.439 1 96.94 163 LYS B O 1
ATOM 2703 N N . LEU B 1 164 ? 6.512 1.548 0.033 1 95.25 164 LEU B N 1
ATOM 2704 C CA . LEU B 1 164 ? 7.816 2.189 -0.057 1 95.25 164 LEU B CA 1
ATOM 2705 C C . LEU B 1 164 ? 8.922 1.231 0.365 1 95.25 164 LEU B C 1
ATOM 2707 O O . LEU B 1 164 ? 9.969 1.158 -0.285 1 95.25 164 LEU B O 1
ATOM 2711 N N . LEU B 1 165 ? 8.68 0.456 1.362 1 93.88 165 LEU B N 1
ATOM 2712 C CA . LEU B 1 165 ? 9.688 -0.469 1.88 1 93.88 165 LEU B CA 1
ATOM 2713 C C . LEU B 1 165 ? 9.938 -1.604 0.893 1 93.88 165 LEU B C 1
ATOM 2715 O O . LEU B 1 165 ? 11.086 -1.978 0.652 1 93.88 165 LEU B O 1
ATOM 2719 N N . VAL B 1 166 ? 8.867 -2.135 0.33 1 94.31 166 VAL B N 1
ATOM 2720 C CA . VAL B 1 166 ? 9 -3.211 -0.648 1 94.31 166 VAL B CA 1
ATOM 2721 C C . VAL B 1 166 ? 9.805 -2.721 -1.852 1 94.31 166 VAL B C 1
ATOM 2723 O O . VAL B 1 166 ? 10.727 -3.398 -2.305 1 94.31 166 VAL B O 1
ATOM 2726 N N . GLU B 1 167 ? 9.477 -1.551 -2.303 1 94.38 167 GLU B N 1
ATOM 2727 C CA . GLU B 1 167 ? 10.156 -1.006 -3.471 1 94.38 167 GLU B CA 1
ATOM 2728 C C . GLU B 1 167 ? 11.633 -0.75 -3.178 1 94.38 167 GLU B C 1
ATOM 2730 O O . GLU B 1 167 ? 12.492 -1.008 -4.023 1 94.38 167 GLU B O 1
ATOM 2735 N N . LYS B 1 168 ? 11.891 -0.286 -2.051 1 92.38 168 LYS B N 1
ATOM 2736 C CA . LYS B 1 168 ? 13.289 -0.07 -1.67 1 92.38 168 LYS B CA 1
ATOM 2737 C C . LYS B 1 168 ? 14.047 -1.392 -1.587 1 92.38 168 LYS B C 1
ATOM 2739 O O . LYS B 1 168 ? 15.18 -1.491 -2.051 1 92.38 168 LYS B O 1
ATOM 2744 N N . MET B 1 169 ? 13.445 -2.424 -1.014 1 89.81 169 MET B N 1
ATOM 2745 C CA . MET B 1 169 ? 14.078 -3.732 -0.866 1 89.81 169 MET B CA 1
ATOM 2746 C C . MET B 1 169 ? 14.352 -4.359 -2.229 1 89.81 169 MET B C 1
ATOM 2748 O O . MET B 1 169 ? 15.422 -4.926 -2.453 1 89.81 169 MET B O 1
ATOM 2752 N N . ILE B 1 170 ? 13.406 -4.254 -3.086 1 90.06 170 ILE B N 1
ATOM 2753 C CA . ILE B 1 170 ? 13.555 -4.832 -4.414 1 90.06 170 ILE B CA 1
ATOM 2754 C C . ILE B 1 170 ? 14.648 -4.086 -5.18 1 90.06 170 ILE B C 1
ATOM 2756 O O . ILE B 1 170 ? 15.438 -4.699 -5.902 1 90.06 170 ILE B O 1
ATOM 2760 N N . ASP B 1 171 ? 14.719 -2.754 -5.016 1 88.06 171 ASP B N 1
ATOM 2761 C CA . ASP B 1 171 ? 15.758 -1.95 -5.656 1 88.06 171 ASP B CA 1
ATOM 2762 C C . ASP B 1 171 ? 17.141 -2.365 -5.176 1 88.06 171 ASP B C 1
ATOM 2764 O O . ASP B 1 171 ? 18.078 -2.455 -5.973 1 88.06 171 ASP B O 1
ATOM 2768 N N . LEU B 1 172 ? 17.25 -2.621 -3.975 1 85.69 172 LEU B N 1
ATOM 2769 C CA . LEU B 1 172 ? 18.531 -3.012 -3.393 1 85.69 172 LEU B CA 1
ATOM 2770 C C . LEU B 1 172 ? 18.922 -4.41 -3.846 1 85.69 172 LEU B C 1
ATOM 2772 O O . LEU B 1 172 ? 20.109 -4.676 -4.094 1 85.69 172 LEU B O 1
ATOM 2776 N N . ALA B 1 173 ? 17.922 -5.309 -3.891 1 80.5 173 ALA B N 1
ATOM 2777 C CA . ALA B 1 173 ? 18.188 -6.668 -4.352 1 80.5 173 ALA B CA 1
ATOM 2778 C C . ALA B 1 173 ? 18.625 -6.68 -5.812 1 80.5 173 ALA B C 1
ATOM 2780 O O . ALA B 1 173 ? 19.484 -7.477 -6.203 1 80.5 173 ALA B O 1
ATOM 2781 N N . ALA B 1 174 ? 18.016 -5.84 -6.629 1 79.06 174 ALA B N 1
ATOM 2782 C CA . ALA B 1 174 ? 18.375 -5.742 -8.047 1 79.06 174 ALA B CA 1
ATOM 2783 C C . ALA B 1 174 ? 19.781 -5.184 -8.219 1 79.06 174 ALA B C 1
ATOM 2785 O O . ALA B 1 174 ? 20.516 -5.621 -9.109 1 79.06 174 ALA B O 1
ATOM 2786 N N . ASP B 1 175 ? 20.125 -4.262 -7.453 1 75.5 175 ASP B N 1
ATOM 2787 C CA . ASP B 1 175 ? 21.453 -3.654 -7.52 1 75.5 175 ASP B CA 1
ATOM 2788 C C . ASP B 1 175 ? 22.531 -4.664 -7.16 1 75.5 175 ASP B C 1
ATOM 2790 O O . ASP B 1 175 ? 23.609 -4.664 -7.758 1 75.5 175 ASP B O 1
ATOM 2794 N N . ASP B 1 176 ? 22.234 -5.488 -6.262 1 68.31 176 ASP B N 1
ATOM 2795 C CA . ASP B 1 176 ? 23.188 -6.504 -5.844 1 68.31 176 ASP B CA 1
ATOM 2796 C C . ASP B 1 176 ? 23.391 -7.555 -6.938 1 68.31 176 ASP B C 1
ATOM 2798 O O . ASP B 1 176 ? 24.5 -8.055 -7.125 1 68.31 176 ASP B O 1
ATOM 2802 N N . SER B 1 177 ? 22.297 -7.852 -7.609 1 65.56 177 SER B N 1
ATOM 2803 C CA . SER B 1 177 ? 22.406 -8.836 -8.688 1 65.56 177 SER B CA 1
ATOM 2804 C C . SER B 1 177 ? 23.188 -8.273 -9.867 1 65.56 177 SER B C 1
ATOM 2806 O O . SER B 1 177 ? 23.906 -9.016 -10.547 1 65.56 177 SER B O 1
ATOM 2808 N N . GLU B 1 178 ? 23 -7.043 -10.078 1 60.5 178 GLU B N 1
ATOM 2809 C CA . GLU B 1 178 ? 23.734 -6.43 -11.18 1 60.5 178 GLU B CA 1
ATOM 2810 C C . GLU B 1 178 ? 25.219 -6.332 -10.859 1 60.5 178 GLU B C 1
ATOM 2812 O O . GLU B 1 178 ? 26.062 -6.465 -11.75 1 60.5 178 GLU B O 1
ATOM 2817 N N . LYS B 1 179 ? 25.484 -6.125 -9.695 1 55.84 179 LYS B N 1
ATOM 2818 C CA . LYS B 1 179 ? 26.891 -6.051 -9.32 1 55.84 179 LYS B CA 1
ATOM 2819 C C . LYS B 1 179 ? 27.547 -7.43 -9.359 1 55.84 179 LYS B C 1
ATOM 2821 O O . LYS B 1 179 ? 28.703 -7.559 -9.734 1 55.84 179 LYS B O 1
ATOM 2826 N N . LYS B 1 180 ? 26.797 -8.484 -9.062 1 54.78 180 LYS B N 1
ATOM 2827 C CA . LYS B 1 180 ? 27.359 -9.828 -9.094 1 54.78 180 LYS B CA 1
ATOM 2828 C C . LYS B 1 180 ? 27.484 -10.344 -10.523 1 54.78 180 LYS B C 1
ATOM 2830 O O . LYS B 1 180 ? 28.359 -11.164 -10.82 1 54.78 180 LYS B O 1
ATOM 2835 N N . GLY B 1 181 ? 26.703 -9.984 -11.508 1 41.59 181 GLY B N 1
ATOM 2836 C CA . GLY B 1 181 ? 26.875 -10.375 -12.898 1 41.59 181 GLY B CA 1
ATOM 2837 C C . GLY B 1 181 ? 27.984 -9.617 -13.602 1 41.59 181 GLY B C 1
ATOM 2838 O O . GLY B 1 181 ? 28.391 -9.984 -14.711 1 41.59 181 GLY B O 1
ATOM 2839 N N . LYS B 1 182 ? 28.516 -8.633 -13.25 1 52.16 182 LYS B N 1
ATOM 2840 C CA . LYS B 1 182 ? 29.625 -7.934 -13.875 1 52.16 182 LYS B CA 1
ATOM 2841 C C . LYS B 1 182 ? 30.969 -8.43 -13.328 1 52.16 182 LYS B C 1
ATOM 2843 O O . LYS B 1 182 ? 32.031 -8.016 -13.797 1 52.16 182 LYS B O 1
ATOM 2848 N N . LYS B 1 183 ? 30.969 -9.203 -12.43 1 42.78 183 LYS B N 1
ATOM 2849 C CA . LYS B 1 183 ? 32.281 -9.805 -12.133 1 42.78 183 LYS B CA 1
ATOM 2850 C C . LYS B 1 183 ? 32.406 -11.164 -12.812 1 42.78 183 LYS B C 1
ATOM 2852 O O . LYS B 1 183 ? 31.516 -12.016 -12.695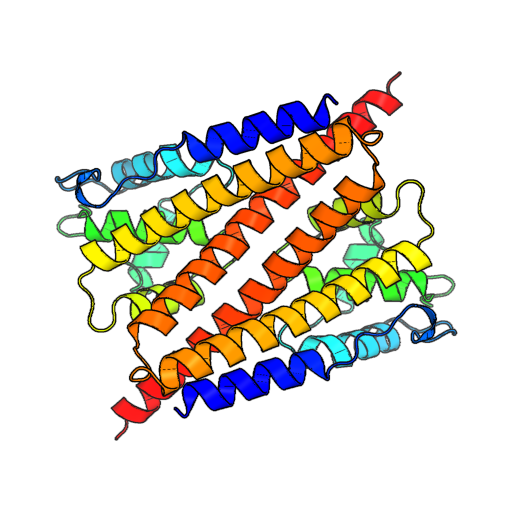 1 42.78 183 LYS B O 1
#